Protein AF-A0A8T4TH56-F1 (afdb_monomer_lite)

Sequence (242 aa):
MKPWLHKIEVFVDKIIPFLLLVLIFIIVGEFAFHNFVAKYSLAIEIIDWFIIFVFVIDLIFKYVRIRNFPKFLRASWLDIIAIFPFFLVFRFLEGIVGLFGVSESVTSVQKVAHVGIEVEKQVAESIKEGEAIAKEAGRSEKLAKFLRPIARSLRLSKVGDKDTRKEAEEVIKETEKGAKNIIKKTKTIAKEAEKEIKTAVKEAKELEKKIPRHIKAALFYEKPKIMEHVNKKINKLNEKIN

Foldseek 3Di:
DPPVVVVVLVVLVVCLVVLLVVVVVLVCCCVVPVVVCVVCVVVSVVSLVVSLVSLVSNLVVLCVVVVDVVVSCVVCVVSVVVSDPVVVVVVVVQVVCVVVVVNVPPVVVVVVVQCVPVPPVPPPCLVVVLVVVVVVLVVVVVVVVVCVVVVVVVVVPPPDDPVVVVVVVVVVVVVVVVVVVVSVVSVVVSVVSVVVVVVVVVVVVVVVVVDDPVVVVVCVVCVVVVVVVVVVVVVVVVVVSD

Radius of gyration: 27.81 Å; chains: 1; bounding box: 69×45×70 Å

pLDDT: mean 73.87, std 18.71, range [32.19, 96.81]

Secondary structure (DSSP, 8-state):
--HHHHHHHHHHHHHHHHHHHHHHHHHHHHHH-HHHHGGGHHHHHHHHHHHHHHHHHHHHHHHHHH--HHHHHHHSHHHHHHHS-HHHHHHHHHHHHHHTTTHHHHHHHHHHHHGGG-TTSTTSSHHHHHHHHHHHHHHHHHHHHHHHHHHHHTTT-TTS-HHHHHHHHHHHHHHHHHHHHHHHHHHHHHHHHHHHHHHHHHHHHHHHHHS-HHHHHHHHHHHHHHHHHHHHHHHHHHHHH-

Structure (mmCIF, N/CA/C/O backbone):
data_AF-A0A8T4TH56-F1
#
_entry.id   AF-A0A8T4TH56-F1
#
loop_
_atom_site.group_PDB
_atom_site.id
_atom_site.type_symbol
_atom_site.label_atom_id
_atom_site.label_alt_id
_atom_site.label_comp_id
_atom_site.label_asym_id
_atom_site.label_entity_id
_atom_site.label_seq_id
_atom_site.pdbx_PDB_ins_code
_atom_site.Cartn_x
_atom_site.Cartn_y
_atom_site.Cartn_z
_atom_site.occupancy
_atom_site.B_iso_or_equiv
_atom_site.auth_seq_id
_atom_site.auth_comp_id
_atom_site.auth_asym_id
_atom_site.auth_atom_id
_atom_site.pdbx_PDB_model_num
ATOM 1 N N . MET A 1 1 ? -21.309 17.224 22.075 1.00 78.88 1 MET A N 1
ATOM 2 C CA . MET A 1 1 ? -21.632 17.275 20.627 1.00 78.88 1 MET A CA 1
ATOM 3 C C . MET A 1 1 ? -23.134 17.440 20.481 1.00 78.88 1 MET A C 1
ATOM 5 O O . MET A 1 1 ? -23.847 17.081 21.410 1.00 78.88 1 MET A O 1
ATOM 9 N N . LYS A 1 2 ? -23.629 18.003 19.369 1.00 91.69 2 LYS A N 1
ATOM 10 C CA . LYS A 1 2 ? -25.082 18.050 19.131 1.00 91.69 2 LYS A CA 1
ATOM 11 C C . LYS A 1 2 ? -25.638 16.607 19.153 1.00 91.69 2 LYS A C 1
ATOM 13 O O . LYS A 1 2 ? -24.969 15.720 18.618 1.00 91.69 2 LYS A O 1
ATOM 18 N N . PRO A 1 3 ? -26.831 16.358 19.713 1.00 91.69 3 PRO A N 1
ATOM 19 C CA . PRO A 1 3 ? -27.355 15.006 19.950 1.00 91.69 3 PRO A CA 1
ATOM 20 C C . PRO A 1 3 ? -27.490 14.152 18.678 1.00 91.69 3 PRO A C 1
ATOM 22 O O . PRO A 1 3 ? -27.367 12.933 18.732 1.00 91.69 3 PRO A O 1
ATOM 25 N N . TRP A 1 4 ? -27.670 14.779 17.515 1.00 93.56 4 TRP A N 1
ATOM 26 C CA . TRP A 1 4 ? -27.728 14.093 16.222 1.00 93.56 4 TRP A CA 1
ATOM 27 C C . TRP A 1 4 ? -26.405 13.426 15.786 1.00 93.56 4 TRP A C 1
ATOM 29 O O . TRP A 1 4 ? -26.432 12.370 15.169 1.00 93.56 4 TRP A O 1
ATOM 39 N N . LEU A 1 5 ? -25.248 13.985 16.162 1.00 92.25 5 LEU A N 1
ATOM 40 C CA . LEU A 1 5 ? -23.917 13.514 15.766 1.00 92.25 5 LEU A CA 1
ATOM 41 C C . LEU A 1 5 ? -23.580 12.250 16.536 1.00 92.25 5 LEU A C 1
ATOM 43 O O . LEU A 1 5 ? -22.987 11.341 15.980 1.00 92.25 5 LEU A O 1
ATOM 47 N N . HIS A 1 6 ? -24.027 12.180 17.790 1.00 93.00 6 HIS A N 1
ATOM 48 C CA . HIS A 1 6 ? -23.844 11.001 18.617 1.00 93.00 6 HIS A CA 1
ATOM 49 C C . HIS A 1 6 ? -24.604 9.786 18.062 1.00 93.00 6 HIS A C 1
ATOM 51 O O . HIS A 1 6 ? -24.106 8.669 18.109 1.00 93.00 6 HIS A O 1
ATOM 57 N N . LYS A 1 7 ? -25.787 9.991 17.462 1.00 95.31 7 LYS A N 1
ATOM 58 C CA . LYS A 1 7 ? -26.516 8.899 16.794 1.00 95.31 7 LYS A CA 1
ATOM 59 C C . LYS A 1 7 ? -25.764 8.375 15.570 1.00 95.31 7 LYS A C 1
ATOM 61 O O . LYS A 1 7 ? -25.717 7.167 15.365 1.00 95.31 7 LYS A O 1
ATOM 66 N N . ILE A 1 8 ? -25.185 9.279 14.776 1.00 94.56 8 ILE A N 1
ATOM 67 C CA . ILE A 1 8 ? -24.382 8.917 13.600 1.00 94.56 8 ILE A CA 1
ATOM 68 C C . ILE A 1 8 ? -23.115 8.182 14.041 1.00 94.56 8 ILE A C 1
ATOM 70 O O . ILE A 1 8 ? -22.793 7.149 13.478 1.00 94.56 8 ILE A O 1
ATOM 74 N N . GLU A 1 9 ? -22.445 8.672 15.079 1.00 94.19 9 GLU A N 1
ATOM 75 C CA . GLU A 1 9 ? -21.258 8.052 15.671 1.00 94.19 9 GLU A CA 1
ATOM 76 C C . GLU A 1 9 ? -21.527 6.603 16.102 1.00 94.19 9 GLU A C 1
ATOM 78 O O . GLU A 1 9 ? -20.841 5.700 15.643 1.00 94.19 9 GLU A O 1
ATOM 83 N N . VAL A 1 10 ? -22.589 6.350 16.876 1.00 95.12 10 VAL A N 1
ATOM 84 C CA . VAL A 1 10 ? -22.957 4.983 17.300 1.00 95.12 10 VAL A CA 1
ATOM 85 C C . VAL A 1 10 ? -23.318 4.087 16.109 1.00 95.12 10 VAL A C 1
ATOM 87 O O . VAL A 1 10 ? -23.037 2.888 16.116 1.00 95.12 10 VAL A O 1
ATOM 90 N N . PHE A 1 11 ? -23.952 4.651 15.079 1.00 96.75 11 PHE A N 1
ATOM 91 C CA . PHE A 1 11 ? -24.265 3.916 13.857 1.00 96.75 11 PHE A CA 1
ATOM 92 C C . PHE A 1 11 ? -22.997 3.528 13.084 1.00 96.75 11 PHE A C 1
ATOM 94 O O . PHE A 1 11 ? -22.864 2.376 12.671 1.00 96.75 11 PHE A O 1
ATOM 101 N N . VAL A 1 12 ? -22.058 4.465 12.932 1.00 95.25 12 VAL A N 1
ATOM 102 C CA . VAL A 1 12 ? -20.768 4.239 12.269 1.00 95.25 12 VAL A CA 1
ATOM 103 C C . VAL A 1 12 ? -19.936 3.224 13.058 1.00 95.25 12 VAL A C 1
ATOM 105 O O . VAL A 1 12 ? -19.504 2.232 12.483 1.00 95.25 12 VAL A O 1
ATOM 108 N N . ASP A 1 13 ? -19.823 3.366 14.380 1.00 94.00 13 ASP A N 1
ATOM 109 C CA . ASP A 1 13 ? -19.109 2.407 15.239 1.00 94.00 13 ASP A CA 1
ATOM 110 C C . ASP A 1 13 ? -19.631 0.970 15.054 1.00 94.00 13 ASP A C 1
ATOM 112 O O . ASP A 1 13 ? -18.865 0.004 15.040 1.00 94.00 13 ASP A O 1
ATOM 116 N N . LYS A 1 14 ? -20.946 0.814 14.857 1.00 96.81 14 LYS A N 1
ATOM 117 C CA . LYS A 1 14 ? -21.577 -0.490 14.632 1.00 96.81 14 LYS A CA 1
ATOM 118 C C . LYS A 1 14 ? -21.330 -1.048 13.228 1.00 96.81 14 LYS A C 1
ATOM 120 O O . LYS A 1 14 ? -21.284 -2.268 13.082 1.00 96.81 14 LYS A O 1
ATOM 125 N N . ILE A 1 15 ? -21.199 -0.197 12.206 1.00 96.69 15 ILE A N 1
ATOM 126 C CA . ILE A 1 15 ? -21.019 -0.636 10.813 1.00 96.69 15 ILE A CA 1
ATOM 127 C C . ILE A 1 15 ? -19.559 -0.972 10.481 1.00 96.69 15 ILE A C 1
ATOM 129 O O . ILE A 1 15 ? -19.322 -1.841 9.646 1.00 96.69 15 ILE A O 1
ATOM 133 N N . ILE A 1 16 ? -18.587 -0.359 11.166 1.00 93.31 16 ILE A N 1
ATOM 134 C CA . ILE A 1 16 ? -17.143 -0.576 10.953 1.00 93.31 16 ILE A CA 1
ATOM 135 C C . ILE A 1 16 ? -16.735 -2.055 10.861 1.00 93.31 16 ILE A C 1
ATOM 137 O O . ILE A 1 16 ? -16.091 -2.405 9.871 1.00 93.31 16 ILE A O 1
ATOM 141 N N . PRO A 1 17 ? -17.084 -2.953 11.808 1.00 93.94 17 PRO A N 1
ATOM 142 C CA . PRO A 1 17 ? -16.660 -4.351 11.715 1.00 93.94 17 PRO A CA 1
ATOM 143 C C . PRO A 1 17 ? -17.219 -5.057 10.473 1.00 93.94 17 PRO A C 1
ATOM 145 O O . PRO A 1 17 ? -16.538 -5.897 9.888 1.00 93.94 17 PRO A O 1
ATOM 148 N N . PHE A 1 18 ? -18.426 -4.691 10.028 1.00 96.75 18 PHE A N 1
ATOM 149 C CA . PHE A 1 18 ? -19.005 -5.219 8.793 1.00 96.75 18 PHE A CA 1
ATOM 150 C C . PHE A 1 18 ? -18.279 -4.676 7.561 1.00 96.75 18 PHE A C 1
ATOM 152 O O . PHE A 1 18 ? -17.992 -5.445 6.650 1.00 96.75 18 PHE A O 1
ATOM 159 N N . LEU A 1 19 ? -17.927 -3.386 7.543 1.00 94.56 19 LEU A N 1
ATOM 160 C CA . LEU A 1 19 ? -17.163 -2.791 6.442 1.00 94.56 19 LEU A CA 1
ATOM 161 C C . LEU A 1 19 ? -15.752 -3.373 6.334 1.00 94.56 19 LEU A C 1
ATOM 163 O O . LEU A 1 19 ? -15.303 -3.641 5.226 1.00 94.56 19 LEU A O 1
ATOM 167 N N . LEU A 1 20 ? -15.076 -3.634 7.457 1.00 91.50 20 LEU A N 1
ATOM 168 C CA . LEU A 1 20 ? -13.778 -4.320 7.463 1.00 91.50 20 LEU A CA 1
ATOM 169 C C . LEU A 1 20 ? -13.883 -5.730 6.874 1.00 91.50 20 LEU A C 1
ATOM 171 O O . LEU A 1 20 ? -13.022 -6.145 6.105 1.00 91.50 20 LEU A O 1
ATOM 175 N N . LEU A 1 21 ? -14.947 -6.458 7.206 1.00 94.75 21 LEU A N 1
ATOM 176 C CA . LEU A 1 21 ? -15.191 -7.791 6.666 1.00 94.75 21 LEU A CA 1
ATOM 177 C C . LEU A 1 21 ? -15.473 -7.741 5.157 1.00 94.75 21 LEU A C 1
ATOM 179 O O . LEU A 1 21 ? -14.893 -8.523 4.409 1.00 94.75 21 LEU A O 1
ATOM 183 N N . VAL A 1 22 ? -16.288 -6.786 4.695 1.00 94.56 22 VAL A N 1
ATOM 184 C CA . VAL A 1 22 ? -16.519 -6.542 3.260 1.00 94.56 22 VAL A CA 1
ATOM 185 C C . VAL A 1 22 ? -15.214 -6.188 2.545 1.00 94.56 22 VAL A C 1
ATOM 187 O O . VAL A 1 22 ? -14.930 -6.771 1.504 1.00 94.56 22 VAL A O 1
ATOM 190 N N . LEU A 1 23 ? -14.389 -5.310 3.119 1.00 90.31 23 LEU A N 1
ATOM 191 C CA . LEU A 1 23 ? -13.087 -4.942 2.563 1.00 90.31 23 LEU A CA 1
ATOM 192 C C . LEU A 1 23 ? -12.165 -6.164 2.426 1.00 90.31 23 LEU A C 1
ATOM 194 O O . LEU A 1 23 ? -11.538 -6.352 1.389 1.00 90.31 23 LEU A O 1
ATOM 198 N N . ILE A 1 24 ? -12.124 -7.043 3.434 1.00 89.38 24 ILE A N 1
ATOM 199 C CA . ILE A 1 24 ? -11.370 -8.305 3.359 1.00 89.38 24 ILE A CA 1
ATOM 200 C C . ILE A 1 24 ? -11.884 -9.178 2.207 1.00 89.38 24 ILE A C 1
ATOM 202 O O . ILE A 1 24 ? -11.077 -9.728 1.460 1.00 89.38 24 ILE A O 1
ATOM 206 N N . PHE A 1 25 ? -13.204 -9.293 2.030 1.00 94.25 25 PHE A N 1
ATOM 207 C CA . PHE A 1 25 ? -13.779 -10.043 0.910 1.00 94.25 25 PHE A CA 1
ATOM 208 C C . PHE A 1 25 ? -13.436 -9.437 -0.450 1.00 94.25 25 PHE A C 1
ATOM 210 O O . PHE A 1 25 ? -13.164 -10.195 -1.377 1.00 94.25 25 PHE A O 1
ATOM 217 N N . ILE A 1 26 ? -13.416 -8.107 -0.568 1.00 90.75 26 ILE A N 1
ATOM 218 C CA . ILE A 1 26 ? -13.001 -7.414 -1.794 1.00 90.75 26 ILE A CA 1
ATOM 219 C C . ILE A 1 26 ? -11.542 -7.747 -2.107 1.00 90.75 26 ILE A C 1
ATOM 221 O O . ILE A 1 26 ? -11.263 -8.238 -3.197 1.00 90.75 26 ILE A O 1
ATOM 225 N N . ILE A 1 27 ? -10.641 -7.601 -1.129 1.00 88.00 27 ILE A N 1
ATOM 226 C CA . ILE A 1 27 ? -9.211 -7.902 -1.293 1.00 88.00 27 ILE A CA 1
ATOM 227 C C . ILE A 1 27 ? -9.007 -9.368 -1.702 1.00 88.00 27 ILE A C 1
ATOM 229 O O . ILE A 1 27 ? -8.322 -9.659 -2.680 1.00 88.00 27 ILE A O 1
ATOM 233 N N . VAL A 1 28 ? -9.616 -10.316 -0.982 1.00 91.38 28 VAL A N 1
ATOM 234 C CA . VAL A 1 28 ? -9.502 -11.749 -1.307 1.00 91.38 28 VAL A CA 1
ATOM 235 C C . VAL A 1 28 ? -10.106 -12.049 -2.679 1.00 91.38 28 VAL A C 1
ATOM 237 O O . VAL A 1 28 ? -9.531 -12.824 -3.441 1.00 91.38 28 VAL A O 1
ATOM 240 N N . GLY A 1 29 ? -11.241 -11.433 -3.013 1.00 90.19 29 GLY A N 1
ATOM 241 C CA . GLY A 1 29 ? -11.911 -11.593 -4.299 1.00 90.19 29 GLY A CA 1
ATOM 242 C C . GLY A 1 29 ? -11.061 -11.101 -5.467 1.00 90.19 29 GLY A C 1
ATOM 243 O O . GLY A 1 29 ? -10.937 -11.803 -6.469 1.00 90.19 29 GLY A O 1
ATOM 244 N N . GLU A 1 30 ? -10.431 -9.938 -5.321 1.00 85.88 30 GLU A N 1
ATOM 245 C CA . GLU A 1 30 ? -9.543 -9.351 -6.325 1.00 85.88 30 GLU A CA 1
ATOM 246 C C . GLU A 1 30 ? -8.304 -10.222 -6.572 1.00 85.88 30 GLU A C 1
ATOM 248 O O . GLU A 1 30 ? -7.940 -10.460 -7.726 1.00 85.88 30 GLU A O 1
ATOM 253 N N . PHE A 1 31 ? -7.719 -10.784 -5.508 1.00 84.19 31 PHE A N 1
ATOM 254 C CA . PHE A 1 31 ? -6.569 -11.685 -5.611 1.00 84.19 31 PHE A CA 1
ATOM 255 C C . PHE A 1 31 ? -6.920 -13.076 -6.157 1.00 84.19 31 PHE A C 1
ATOM 257 O O . PHE A 1 31 ? -6.161 -13.629 -6.952 1.00 84.19 31 PHE A O 1
ATOM 264 N N . ALA A 1 32 ? -8.040 -13.668 -5.737 1.00 92.81 32 ALA A N 1
ATOM 265 C CA . ALA A 1 32 ? -8.390 -15.043 -6.097 1.00 92.81 32 ALA A CA 1
ATOM 266 C C . ALA A 1 32 ? -9.129 -15.156 -7.443 1.00 92.81 32 ALA A C 1
ATOM 268 O O . ALA A 1 32 ? -9.004 -16.171 -8.128 1.00 92.81 32 ALA A O 1
ATOM 269 N N . PHE A 1 33 ? -9.895 -14.132 -7.840 1.00 93.69 33 PHE A N 1
ATOM 270 C CA . PHE A 1 33 ? -10.816 -14.190 -8.982 1.00 93.69 33 PHE A CA 1
ATOM 271 C C . PHE A 1 33 ? -10.679 -12.990 -9.925 1.00 93.69 33 PHE A C 1
ATOM 273 O O . PHE A 1 33 ? -11.679 -12.422 -10.372 1.00 93.69 33 PHE A O 1
ATOM 280 N N . HIS A 1 34 ? -9.444 -12.638 -10.287 1.00 86.25 34 HIS A N 1
ATOM 281 C CA . HIS A 1 34 ? -9.131 -11.462 -11.107 1.00 86.25 34 HIS A CA 1
ATOM 282 C C . HIS A 1 34 ? -10.022 -11.313 -12.362 1.00 86.25 34 HIS A C 1
ATOM 284 O O . HIS A 1 34 ? -10.597 -10.255 -12.607 1.00 86.25 34 HIS A O 1
ATOM 290 N N . ASN A 1 35 ? -10.246 -12.403 -13.109 1.00 90.00 35 ASN A N 1
ATOM 291 C CA . ASN A 1 35 ? -11.070 -12.394 -14.329 1.00 90.00 35 ASN A CA 1
ATOM 292 C C . ASN A 1 35 ? -12.561 -12.095 -14.082 1.00 90.00 35 ASN A C 1
ATOM 29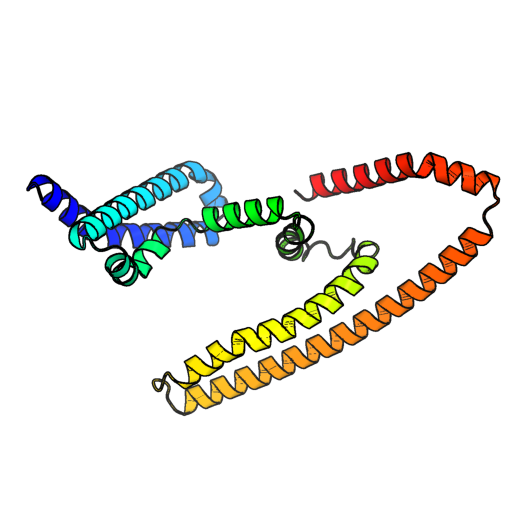4 O O . ASN A 1 35 ? -13.241 -11.555 -14.954 1.00 90.00 35 ASN A O 1
ATOM 298 N N . PHE A 1 36 ? -13.096 -12.481 -12.920 1.00 89.25 36 PHE A N 1
ATOM 299 C CA . PHE A 1 36 ? -14.489 -12.206 -12.555 1.00 89.25 36 PHE A CA 1
ATOM 300 C C . PHE A 1 36 ? -14.638 -10.773 -12.043 1.00 89.25 36 PHE A C 1
ATOM 302 O O . PHE A 1 36 ? -15.556 -10.061 -12.447 1.00 89.25 36 PHE A O 1
ATOM 309 N N . VAL A 1 37 ? -13.690 -10.342 -11.212 1.00 86.56 37 VAL A N 1
ATOM 310 C CA . VAL A 1 37 ? -13.625 -8.996 -10.635 1.00 86.56 37 VAL A CA 1
ATOM 311 C C . VAL A 1 37 ? -13.481 -7.921 -11.710 1.00 86.56 37 VAL A C 1
ATOM 313 O O . VAL A 1 37 ? -14.147 -6.893 -11.620 1.00 86.56 37 VAL A O 1
ATOM 316 N N . ALA A 1 38 ? -12.741 -8.192 -12.789 1.00 88.81 38 ALA A N 1
ATOM 317 C CA . ALA A 1 38 ? -12.592 -7.267 -13.914 1.00 88.81 38 ALA A CA 1
ATOM 318 C C . ALA A 1 38 ? -13.933 -6.816 -14.530 1.00 88.81 38 ALA A C 1
ATOM 320 O O . ALA A 1 38 ? -14.035 -5.694 -15.021 1.00 88.81 38 ALA A O 1
ATOM 321 N N . LYS A 1 39 ? -14.983 -7.650 -14.475 1.00 94.94 39 LYS A N 1
ATOM 322 C CA . LYS A 1 39 ? -16.325 -7.291 -14.976 1.00 94.94 39 LYS A CA 1
ATOM 323 C C . LYS A 1 39 ? -17.071 -6.311 -14.070 1.00 94.94 39 LYS A C 1
ATOM 325 O O . LYS A 1 39 ? -17.956 -5.606 -14.545 1.00 94.94 39 LYS A O 1
ATOM 330 N N . TYR A 1 40 ? -16.729 -6.282 -12.786 1.00 95.62 40 TYR A N 1
ATOM 331 C CA . TYR A 1 40 ? -17.373 -5.462 -11.758 1.00 95.62 40 TYR A CA 1
ATOM 332 C C . TYR A 1 40 ? -16.435 -4.387 -11.202 1.00 95.62 40 TYR A C 1
ATOM 334 O O . TYR A 1 40 ? -16.709 -3.840 -10.136 1.00 95.62 40 TYR A O 1
ATOM 342 N N . SER A 1 41 ? -15.353 -4.065 -11.919 1.00 88.25 41 SER A N 1
ATOM 343 C CA . SER A 1 41 ? -14.312 -3.130 -11.477 1.00 88.25 41 SER A CA 1
ATOM 344 C C . SER A 1 41 ? -14.887 -1.799 -10.993 1.00 88.25 41 SER A C 1
ATOM 346 O O . SER A 1 41 ? -14.585 -1.369 -9.887 1.00 88.25 41 SER A O 1
ATOM 348 N N . LEU A 1 42 ? -15.809 -1.209 -11.758 1.00 92.00 42 LEU A N 1
ATOM 349 C CA . LEU A 1 42 ? -16.461 0.055 -11.407 1.00 92.00 42 LEU A CA 1
ATOM 350 C C . LEU A 1 42 ? -17.323 -0.054 -10.139 1.00 92.00 42 LEU A C 1
ATOM 352 O O . LEU A 1 42 ? -17.332 0.855 -9.315 1.00 92.00 42 LEU A O 1
ATOM 356 N N . ALA A 1 43 ? -18.049 -1.160 -9.957 1.00 95.19 43 ALA A N 1
ATOM 357 C CA . ALA A 1 43 ? -18.877 -1.355 -8.766 1.00 95.19 43 ALA A CA 1
ATOM 358 C C . ALA A 1 43 ? -18.014 -1.549 -7.511 1.00 95.19 43 ALA A C 1
ATOM 360 O O . ALA A 1 43 ? -18.323 -0.986 -6.464 1.00 95.19 43 ALA A O 1
ATOM 361 N N . ILE A 1 44 ? -16.924 -2.309 -7.633 1.00 91.69 44 ILE A N 1
ATOM 362 C CA . ILE A 1 44 ? -15.957 -2.527 -6.553 1.00 91.69 44 ILE A CA 1
ATOM 363 C C . ILE A 1 44 ? -15.268 -1.213 -6.188 1.00 91.69 44 ILE A C 1
ATOM 365 O O . ILE A 1 44 ? -15.216 -0.877 -5.012 1.00 91.69 44 ILE A O 1
ATOM 369 N N . GLU A 1 45 ? -14.854 -0.419 -7.176 1.00 89.19 45 GLU A N 1
ATOM 370 C CA . GLU A 1 45 ? -14.266 0.902 -6.949 1.00 89.19 45 GLU A CA 1
ATOM 371 C C . GLU A 1 45 ? -15.225 1.837 -6.191 1.00 89.19 45 GLU A C 1
ATOM 373 O O . GLU A 1 45 ? -14.822 2.496 -5.233 1.00 89.19 45 GLU A O 1
ATOM 378 N N . ILE A 1 46 ? -16.512 1.870 -6.561 1.00 94.75 46 ILE A N 1
ATOM 379 C CA . ILE A 1 46 ? -17.525 2.659 -5.838 1.00 94.75 46 ILE A CA 1
ATOM 380 C C . ILE A 1 46 ? -17.666 2.182 -4.387 1.00 94.75 46 ILE A C 1
ATOM 382 O O . ILE A 1 46 ? -17.769 3.008 -3.476 1.00 94.75 46 ILE A O 1
ATOM 386 N N . ILE A 1 47 ? -17.685 0.864 -4.163 1.00 94.38 47 ILE A N 1
ATOM 387 C CA . ILE A 1 47 ? -17.790 0.285 -2.819 1.00 94.38 47 ILE A CA 1
ATOM 388 C C . ILE A 1 47 ? -16.552 0.636 -1.987 1.00 94.38 47 ILE A C 1
ATOM 390 O O . ILE A 1 47 ? -16.705 1.054 -0.841 1.00 94.38 47 ILE A O 1
ATOM 394 N N . ASP A 1 48 ? -15.353 0.542 -2.554 1.00 90.69 48 ASP A N 1
ATOM 395 C CA . ASP A 1 48 ? -14.109 0.913 -1.878 1.00 90.69 48 ASP A CA 1
ATOM 396 C C . ASP A 1 48 ? -14.100 2.391 -1.486 1.00 90.69 48 ASP A C 1
ATOM 398 O O . ASP A 1 48 ? -13.846 2.725 -0.326 1.00 90.69 48 ASP A O 1
ATOM 402 N N . TRP A 1 49 ? -14.465 3.291 -2.405 1.00 92.00 49 TRP A N 1
ATOM 403 C CA . TRP A 1 49 ? -14.600 4.718 -2.095 1.00 92.00 49 TRP A CA 1
ATOM 404 C C . TRP A 1 49 ? -15.618 4.977 -0.986 1.00 92.00 49 TRP A C 1
ATOM 406 O O . TRP A 1 49 ? -15.387 5.821 -0.116 1.00 92.00 49 TRP A O 1
ATOM 416 N N . PHE A 1 50 ? -16.729 4.241 -0.985 1.00 95.38 50 PHE A N 1
ATOM 417 C CA . PHE A 1 50 ? -17.730 4.323 0.069 1.00 95.38 50 PHE A CA 1
ATOM 418 C C . PHE A 1 50 ? -17.191 3.833 1.424 1.00 95.38 50 PHE A C 1
ATOM 420 O O . PHE A 1 50 ? -17.388 4.510 2.435 1.00 95.38 50 PHE A O 1
ATOM 427 N N . ILE A 1 51 ? -16.469 2.707 1.464 1.00 93.75 51 ILE A N 1
ATOM 428 C CA . ILE A 1 51 ? -15.838 2.179 2.685 1.00 93.75 51 ILE A CA 1
ATOM 429 C C . ILE A 1 51 ? -14.830 3.190 3.242 1.00 93.75 51 ILE A C 1
ATOM 431 O O . ILE A 1 51 ? -14.895 3.538 4.424 1.00 93.75 51 ILE A O 1
ATOM 435 N N . ILE A 1 52 ? -13.948 3.714 2.384 1.00 92.12 52 ILE A N 1
ATOM 436 C CA . ILE A 1 52 ? -12.961 4.737 2.751 1.00 92.12 52 ILE A CA 1
ATOM 437 C C . ILE A 1 52 ? -13.668 5.965 3.328 1.00 92.12 52 ILE A C 1
ATOM 439 O O . ILE A 1 52 ? -13.268 6.469 4.376 1.00 92.12 52 ILE A O 1
ATOM 443 N N . PHE A 1 53 ? -14.746 6.430 2.693 1.00 94.62 53 PHE A N 1
ATOM 444 C CA . PHE A 1 53 ? -15.521 7.571 3.174 1.00 94.62 53 PHE A CA 1
ATOM 445 C C . PHE A 1 53 ? -16.082 7.349 4.587 1.00 94.62 53 PHE A C 1
ATOM 447 O O . PHE A 1 53 ? -15.943 8.224 5.445 1.00 94.62 53 PHE A O 1
ATOM 454 N N . VAL A 1 54 ? -16.666 6.177 4.864 1.00 95.12 54 VAL A N 1
ATOM 455 C CA . VAL A 1 54 ? -17.187 5.856 6.203 1.00 95.12 54 VAL A CA 1
ATOM 456 C C . VAL A 1 54 ? -16.063 5.802 7.237 1.00 95.12 54 VAL A C 1
ATOM 458 O O . VAL A 1 54 ? -16.214 6.362 8.325 1.00 95.12 54 VAL A O 1
ATOM 461 N N . PHE A 1 55 ? -14.919 5.199 6.910 1.00 94.50 55 PHE A N 1
ATOM 462 C CA . PHE A 1 55 ? -13.783 5.176 7.827 1.00 94.50 55 PHE A CA 1
ATOM 463 C C . PHE A 1 55 ? -13.182 6.567 8.068 1.00 94.50 55 PHE A C 1
ATOM 465 O O . PHE A 1 55 ? -12.803 6.877 9.193 1.00 94.50 55 PHE A O 1
ATOM 472 N N . VAL A 1 56 ? -13.137 7.446 7.063 1.00 94.62 56 VAL A N 1
ATOM 473 C CA . VAL A 1 56 ? -12.713 8.844 7.256 1.00 94.62 56 VAL A CA 1
ATOM 474 C C . VAL A 1 56 ? -13.651 9.563 8.228 1.00 94.62 56 VAL A C 1
ATOM 476 O O . VAL A 1 56 ? -13.177 10.277 9.113 1.00 94.62 56 VAL A O 1
ATOM 479 N N . ILE A 1 57 ? -14.967 9.353 8.116 1.00 95.06 57 ILE A N 1
ATOM 480 C CA . ILE A 1 57 ? -15.947 9.904 9.063 1.00 95.06 57 ILE A CA 1
ATOM 481 C C . ILE A 1 57 ? -15.705 9.378 10.484 1.00 95.06 57 ILE A C 1
ATOM 483 O O . ILE A 1 57 ? -15.683 10.179 11.422 1.00 95.06 57 ILE A O 1
ATOM 487 N N . ASP A 1 58 ? -15.489 8.069 10.651 1.00 95.38 58 ASP A N 1
ATOM 488 C CA . ASP A 1 58 ? -15.131 7.472 11.947 1.00 95.38 58 ASP A CA 1
ATOM 489 C C . ASP A 1 58 ? -13.887 8.142 12.545 1.00 95.38 58 ASP A C 1
ATOM 491 O O . ASP A 1 58 ? -13.882 8.608 13.689 1.00 95.38 58 ASP A O 1
ATOM 495 N N . LEU A 1 59 ? -12.843 8.291 11.729 1.00 94.44 59 LEU A N 1
ATOM 496 C CA . LEU A 1 59 ? -11.595 8.903 12.153 1.00 94.44 59 LEU A CA 1
ATOM 497 C C . LEU A 1 59 ? -11.785 10.362 12.592 1.00 94.44 59 LEU A C 1
ATOM 499 O O . LEU A 1 59 ? -11.189 10.797 13.582 1.00 94.44 59 LEU A O 1
ATOM 503 N N . ILE A 1 60 ? -12.639 11.114 11.890 1.00 94.56 60 ILE A N 1
ATOM 504 C CA . ILE A 1 60 ? -13.010 12.483 12.264 1.00 94.56 60 ILE A CA 1
ATOM 505 C C . ILE A 1 60 ? -13.712 12.488 13.627 1.00 94.56 60 ILE A C 1
ATOM 507 O O . ILE 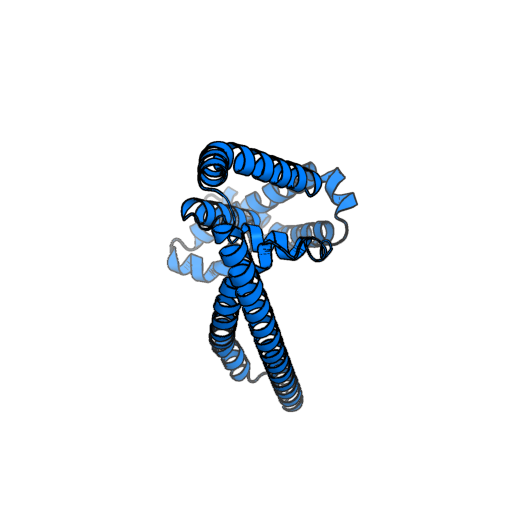A 1 60 ? -13.372 13.318 14.474 1.00 94.56 60 ILE A O 1
ATOM 511 N N . PHE A 1 61 ? -14.645 11.568 13.892 1.00 94.81 61 PHE A N 1
ATOM 512 C CA . PHE A 1 61 ? -15.300 11.479 15.202 1.00 94.81 61 PHE A CA 1
ATOM 513 C C . PHE A 1 61 ? -14.315 11.128 16.321 1.00 94.81 61 PHE A C 1
ATOM 515 O O . PHE A 1 61 ? -14.288 11.817 17.349 1.00 94.81 61 PHE A O 1
ATOM 522 N N . LYS A 1 62 ? -13.427 10.151 16.100 1.00 93.50 62 LYS A N 1
ATOM 523 C CA . LYS A 1 62 ? -12.340 9.811 17.035 1.00 93.50 62 LYS A CA 1
ATOM 524 C C . LYS A 1 62 ? -11.425 11.008 17.305 1.00 93.50 62 LYS A C 1
ATOM 526 O O . LYS A 1 62 ? -11.062 11.266 18.458 1.00 93.50 62 LYS A O 1
ATOM 531 N N . TYR A 1 63 ? -11.104 11.793 16.276 1.00 95.06 63 TYR A N 1
ATOM 532 C CA . TYR A 1 63 ? -10.293 13.002 16.415 1.00 95.06 63 TYR A CA 1
ATOM 533 C C . TYR A 1 63 ? -11.000 14.079 17.247 1.00 95.06 63 TYR A C 1
ATOM 535 O O . TYR A 1 63 ? -10.424 14.608 18.204 1.00 95.06 63 TYR A O 1
ATOM 543 N N . VAL A 1 64 ? -12.270 14.363 16.939 1.00 93.94 64 VAL A N 1
ATOM 544 C CA . VAL A 1 64 ? -13.090 15.347 17.664 1.00 93.94 64 VAL A CA 1
ATOM 545 C C . VAL A 1 64 ? -13.241 14.974 19.142 1.00 93.94 64 VAL A C 1
ATOM 547 O O . VAL A 1 64 ? -13.299 15.874 19.984 1.00 93.94 64 VAL A O 1
ATOM 550 N N . ARG A 1 65 ? -13.256 13.676 19.473 1.00 92.06 65 ARG A N 1
ATOM 551 C CA . ARG A 1 65 ? -13.345 13.173 20.852 1.00 92.06 65 ARG A CA 1
ATOM 552 C C . ARG A 1 65 ? -12.052 13.392 21.649 1.00 92.06 65 ARG A C 1
ATOM 554 O O . ARG A 1 65 ? -12.119 13.787 22.810 1.00 92.06 65 ARG A O 1
ATOM 561 N N . ILE A 1 66 ? -10.881 13.161 21.048 1.00 93.56 66 ILE A N 1
ATOM 562 C CA . ILE A 1 66 ? -9.582 13.258 21.743 1.00 93.56 66 ILE A CA 1
ATOM 563 C C . ILE A 1 66 ? -9.059 14.705 21.796 1.00 93.56 66 ILE A C 1
ATOM 565 O O . ILE A 1 66 ? -8.397 15.069 22.769 1.00 93.56 66 ILE A O 1
ATOM 569 N N . ARG A 1 67 ? -9.330 15.527 20.766 1.00 92.50 67 ARG A N 1
ATOM 570 C CA . ARG A 1 67 ? -8.859 16.928 20.600 1.00 92.50 67 ARG A CA 1
ATOM 571 C C . ARG A 1 67 ? -7.344 17.149 20.735 1.00 92.50 67 ARG A C 1
ATOM 573 O O . ARG A 1 67 ? -6.886 18.284 20.821 1.00 92.50 67 ARG A O 1
ATOM 580 N N . ASN A 1 68 ? -6.556 16.080 20.751 1.00 94.81 68 ASN A N 1
ATOM 581 C CA . ASN A 1 68 ? -5.109 16.118 20.898 1.00 94.81 68 ASN A CA 1
ATOM 582 C C . ASN A 1 68 ? -4.487 15.217 19.828 1.00 94.81 68 ASN A C 1
ATOM 584 O O . ASN A 1 68 ? -4.587 13.993 19.899 1.00 94.81 68 ASN A O 1
ATOM 588 N N . PHE A 1 69 ? -3.857 15.842 18.834 1.00 93.62 69 PHE A N 1
ATOM 589 C CA . PHE A 1 69 ? -3.326 15.170 17.649 1.00 93.62 69 PHE A CA 1
ATOM 590 C C . PHE A 1 69 ? -2.300 14.059 17.951 1.00 93.62 69 PHE A C 1
ATOM 592 O O . PHE A 1 69 ? -2.513 12.933 17.496 1.00 93.62 69 PHE A O 1
ATOM 599 N N . PRO A 1 70 ? -1.233 14.276 18.754 1.00 95.94 70 PRO A N 1
ATOM 600 C CA . PRO A 1 70 ? -0.272 13.209 19.034 1.00 95.94 70 PRO A CA 1
ATOM 601 C C . PRO A 1 70 ? -0.882 12.054 19.837 1.00 95.94 70 PRO A C 1
ATOM 603 O O . PRO A 1 70 ? -0.504 10.900 19.633 1.00 95.94 70 PRO A O 1
ATOM 606 N N . LYS A 1 71 ? -1.848 12.329 20.723 1.00 94.81 71 LYS A N 1
ATOM 607 C CA . LYS A 1 71 ? -2.573 11.274 21.444 1.00 94.81 71 LYS A CA 1
ATOM 608 C C . LYS A 1 71 ? -3.500 10.486 20.510 1.00 94.81 71 LYS A C 1
ATOM 610 O O . LYS A 1 71 ? -3.571 9.266 20.621 1.00 94.81 71 LYS A O 1
ATOM 615 N N . PHE A 1 72 ? -4.158 11.168 19.577 1.00 95.31 72 PHE A N 1
ATOM 616 C CA . PHE A 1 72 ? -5.031 10.565 18.572 1.00 95.31 72 PHE A CA 1
ATOM 617 C C . PHE A 1 72 ? -4.273 9.635 17.619 1.00 95.31 72 PHE A C 1
ATOM 619 O O . PHE A 1 72 ? -4.719 8.509 17.411 1.00 95.31 72 PHE A O 1
ATOM 626 N N . LEU A 1 73 ? -3.106 10.058 17.118 1.00 94.62 73 LEU A N 1
ATOM 627 C CA . LEU A 1 73 ? -2.249 9.232 16.261 1.00 94.62 73 LEU A CA 1
ATOM 628 C C . LEU A 1 73 ? -1.847 7.922 16.942 1.00 94.62 73 LEU A C 1
ATOM 630 O O . LEU A 1 73 ? -1.916 6.868 16.326 1.00 94.62 73 LEU A O 1
ATOM 634 N N . ARG A 1 74 ? -1.461 7.970 18.223 1.00 94.88 74 ARG A N 1
ATOM 635 C CA . ARG A 1 74 ? -1.085 6.762 18.978 1.00 94.88 74 ARG A CA 1
ATOM 636 C C . ARG A 1 74 ? -2.267 5.836 19.250 1.00 94.88 74 ARG A C 1
ATOM 638 O O . ARG A 1 74 ? -2.065 4.634 19.342 1.00 94.88 74 ARG A O 1
ATOM 645 N N . ALA A 1 75 ? -3.470 6.384 19.413 1.00 93.56 75 ALA A N 1
ATOM 646 C CA . ALA A 1 75 ? -4.669 5.595 19.686 1.00 93.56 75 ALA A CA 1
ATOM 647 C C . ALA A 1 75 ? -5.269 4.975 18.413 1.00 93.56 75 ALA A C 1
ATOM 649 O O . ALA A 1 75 ? -5.746 3.849 18.463 1.00 93.56 75 ALA A O 1
ATOM 650 N N . SER A 1 76 ? -5.200 5.685 17.284 1.00 93.38 76 SER A N 1
ATOM 651 C CA . SER A 1 76 ? -5.907 5.334 16.039 1.00 93.38 76 SER A CA 1
ATOM 652 C C . SER A 1 76 ? -4.954 4.899 14.920 1.00 93.38 76 SER A C 1
ATOM 654 O O . SER A 1 76 ? -5.316 4.929 13.750 1.00 93.38 76 SER A O 1
ATOM 656 N N . TRP A 1 77 ? -3.711 4.527 15.248 1.00 93.06 77 TRP A N 1
ATOM 657 C CA . TRP A 1 77 ? -2.696 4.168 14.248 1.00 93.06 77 TRP A CA 1
ATOM 658 C C . TRP A 1 77 ? -3.122 2.987 13.364 1.00 93.06 77 TRP A C 1
ATOM 660 O O . TRP A 1 77 ? -2.863 3.014 12.165 1.00 93.06 77 TRP A O 1
ATOM 670 N N . LEU A 1 78 ? -3.810 1.988 13.930 1.00 87.94 78 LEU A N 1
ATOM 671 C CA . LEU A 1 78 ? -4.355 0.862 13.163 1.00 87.94 78 LEU A CA 1
ATOM 672 C C . LEU A 1 78 ? -5.475 1.305 12.219 1.00 87.94 78 LEU A C 1
ATOM 674 O O . LEU A 1 78 ? -5.466 0.916 11.056 1.00 87.94 78 LEU A O 1
ATOM 678 N N . ASP A 1 79 ? -6.384 2.161 12.688 1.00 88.19 79 ASP A N 1
ATOM 679 C CA . ASP A 1 79 ? -7.486 2.680 11.869 1.00 88.19 79 ASP A CA 1
ATOM 680 C C . ASP A 1 79 ? -6.960 3.530 10.701 1.00 88.19 79 ASP A C 1
ATOM 682 O O . ASP A 1 79 ? -7.447 3.437 9.578 1.00 88.19 79 ASP A O 1
ATOM 686 N N . ILE A 1 80 ? -5.905 4.318 10.941 1.00 89.81 80 ILE A N 1
ATOM 687 C CA . ILE A 1 80 ? -5.223 5.105 9.905 1.00 89.81 80 ILE A CA 1
ATOM 688 C C . ILE A 1 80 ? -4.606 4.197 8.839 1.00 89.81 80 ILE A C 1
ATOM 690 O O . ILE A 1 80 ? -4.716 4.497 7.653 1.00 89.81 80 ILE A O 1
ATOM 694 N N . ILE A 1 81 ? -3.962 3.097 9.246 1.00 85.06 81 ILE A N 1
ATOM 695 C CA . ILE A 1 81 ? -3.389 2.123 8.307 1.00 85.06 81 ILE A CA 1
ATOM 696 C C . ILE A 1 81 ? -4.497 1.429 7.507 1.00 85.06 81 ILE A C 1
ATOM 698 O O . ILE A 1 81 ? -4.323 1.221 6.312 1.00 85.06 81 ILE A O 1
ATOM 702 N N . ALA A 1 82 ? -5.635 1.119 8.132 1.00 81.88 82 ALA A N 1
ATOM 703 C CA . ALA A 1 82 ? -6.770 0.482 7.464 1.00 81.88 82 ALA A CA 1
ATOM 704 C C . ALA A 1 82 ? -7.453 1.394 6.428 1.00 81.88 82 ALA A C 1
ATOM 706 O O . ALA A 1 82 ? -7.936 0.907 5.412 1.00 81.88 82 ALA A O 1
ATOM 707 N N . ILE A 1 83 ? -7.475 2.711 6.665 1.00 84.00 83 ILE A N 1
ATOM 708 C CA . ILE A 1 83 ? -7.987 3.704 5.703 1.00 84.00 83 ILE A CA 1
ATOM 709 C C . ILE A 1 83 ? -7.049 3.888 4.525 1.00 84.00 83 ILE A C 1
ATOM 711 O O . ILE A 1 83 ? -7.495 4.301 3.458 1.00 84.00 83 ILE A O 1
ATOM 715 N N . PHE A 1 84 ? -5.752 3.664 4.728 1.00 81.81 84 PHE A N 1
ATOM 716 C CA . PHE A 1 84 ? -4.746 4.055 3.762 1.00 81.81 84 PHE A CA 1
ATOM 717 C C . PHE A 1 84 ? -4.893 3.211 2.490 1.00 81.81 84 PHE A C 1
ATOM 719 O O . PHE A 1 84 ? -4.576 2.019 2.514 1.00 81.81 84 PHE A O 1
ATOM 726 N N . PRO A 1 85 ? -5.334 3.792 1.357 1.00 70.19 85 PRO A N 1
ATOM 727 C CA . PRO A 1 85 ? -5.410 3.034 0.124 1.00 70.19 85 PRO A CA 1
ATOM 728 C C . PRO A 1 85 ? -3.969 2.772 -0.306 1.00 70.19 85 PRO A C 1
ATOM 730 O O . PRO A 1 85 ? -3.253 3.686 -0.727 1.00 70.19 85 PRO A O 1
ATOM 733 N N . PHE A 1 86 ? -3.516 1.527 -0.158 1.00 70.62 86 PHE A N 1
ATOM 734 C CA . PHE A 1 86 ? -2.142 1.134 -0.480 1.00 70.62 86 PHE A CA 1
ATOM 735 C C . PHE A 1 86 ? -1.752 1.574 -1.897 1.00 70.62 86 PHE A C 1
ATOM 737 O O . PHE A 1 86 ? -0.625 2.013 -2.118 1.00 70.62 86 PHE A O 1
ATOM 744 N N . PHE A 1 87 ? -2.709 1.582 -2.829 1.00 66.44 87 PHE A N 1
ATOM 745 C CA . PHE A 1 87 ? -2.527 2.103 -4.180 1.00 66.44 87 PHE A CA 1
ATOM 746 C C . PHE A 1 87 ? -2.054 3.569 -4.229 1.00 66.44 87 PHE A C 1
ATOM 748 O O . PHE A 1 87 ? -1.167 3.886 -5.019 1.00 66.44 87 PHE A O 1
ATOM 755 N N . LEU A 1 88 ? -2.562 4.467 -3.371 1.00 68.19 88 LEU A N 1
ATOM 756 C CA . LEU A 1 88 ? -2.075 5.854 -3.333 1.00 68.19 88 LEU A CA 1
ATOM 757 C C . LEU A 1 88 ? -0.640 5.940 -2.816 1.00 68.19 88 LEU A C 1
ATOM 759 O O . LEU A 1 88 ? 0.105 6.790 -3.294 1.00 68.19 88 LEU A O 1
ATOM 763 N N . VAL A 1 89 ? -0.228 5.068 -1.885 1.00 70.94 89 VAL A N 1
ATOM 764 C CA . VAL A 1 89 ? 1.178 4.997 -1.448 1.00 70.94 89 VAL A CA 1
ATOM 765 C C . VAL A 1 89 ? 2.054 4.606 -2.622 1.00 70.94 89 VAL A C 1
ATOM 767 O O . VAL A 1 89 ? 3.033 5.293 -2.890 1.00 70.94 89 VAL A O 1
ATOM 770 N N . PHE A 1 90 ? 1.700 3.538 -3.337 1.00 70.88 90 PHE A N 1
ATOM 771 C CA . PHE A 1 90 ? 2.474 3.081 -4.488 1.00 70.88 90 PHE A CA 1
ATOM 772 C 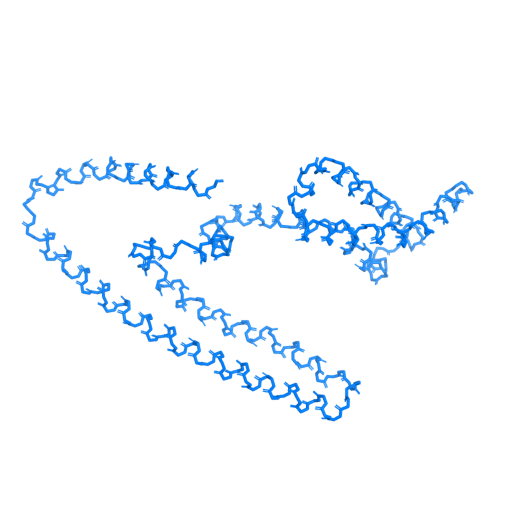C . PHE A 1 90 ? 2.533 4.144 -5.580 1.00 70.88 90 PHE A C 1
ATOM 774 O O . PHE A 1 90 ? 3.623 4.489 -6.018 1.00 70.88 90 PHE A O 1
ATOM 781 N N . ARG A 1 91 ? 1.405 4.773 -5.920 1.00 72.19 91 ARG A N 1
ATOM 782 C CA . ARG A 1 91 ? 1.350 5.853 -6.913 1.00 72.19 91 ARG A CA 1
ATOM 783 C C . ARG A 1 91 ? 2.133 7.097 -6.484 1.00 72.19 91 ARG A C 1
ATOM 785 O O . ARG A 1 91 ? 2.782 7.737 -7.307 1.00 72.19 91 ARG A O 1
ATOM 792 N N . PHE A 1 92 ? 2.096 7.452 -5.200 1.00 75.31 92 PHE A N 1
ATOM 793 C CA . PHE A 1 92 ? 2.885 8.557 -4.655 1.00 75.31 92 PHE A CA 1
ATOM 794 C C . PHE A 1 92 ? 4.381 8.233 -4.658 1.00 75.31 92 PHE A C 1
ATOM 796 O O . PHE A 1 92 ? 5.187 9.076 -5.042 1.00 75.31 92 PHE A O 1
ATOM 803 N N . LEU A 1 93 ? 4.757 7.007 -4.288 1.00 76.12 93 LEU A N 1
ATOM 804 C CA . LEU A 1 93 ? 6.135 6.529 -4.354 1.00 76.12 93 LEU A CA 1
ATOM 805 C C . LEU A 1 93 ? 6.638 6.478 -5.796 1.00 76.12 93 LEU A C 1
ATOM 807 O O . LEU A 1 93 ? 7.736 6.954 -6.045 1.00 76.12 93 LEU A O 1
ATOM 811 N N . GLU A 1 94 ? 5.848 5.981 -6.746 1.00 71.56 94 GLU A N 1
ATOM 812 C CA . GLU A 1 94 ? 6.155 6.011 -8.180 1.00 71.56 94 GLU A CA 1
ATOM 813 C C . GLU A 1 94 ? 6.332 7.444 -8.682 1.00 71.56 94 GLU A C 1
ATOM 815 O O . GLU A 1 94 ? 7.309 7.737 -9.367 1.00 71.56 94 GLU A O 1
ATOM 820 N N . GLY A 1 95 ? 5.441 8.360 -8.291 1.00 77.06 95 GLY A N 1
ATOM 821 C CA . GLY A 1 95 ? 5.548 9.780 -8.623 1.00 77.06 95 GLY A CA 1
ATOM 822 C C . GLY A 1 95 ? 6.814 10.424 -8.052 1.00 77.06 95 GLY A C 1
ATOM 823 O O . GLY A 1 95 ? 7.512 11.141 -8.764 1.00 77.06 95 GLY A O 1
ATOM 824 N N . ILE A 1 96 ? 7.156 10.124 -6.796 1.00 77.75 96 ILE A N 1
ATOM 825 C CA . ILE A 1 96 ? 8.394 10.569 -6.141 1.00 77.75 96 ILE A CA 1
ATOM 826 C C . ILE A 1 96 ? 9.623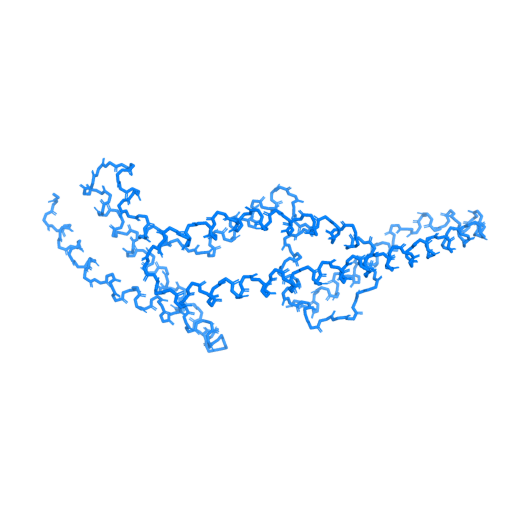 9.987 -6.842 1.00 77.75 96 ILE A C 1
ATOM 828 O O . ILE A 1 96 ? 10.557 10.713 -7.166 1.00 77.75 96 ILE A O 1
ATOM 832 N N . VAL A 1 97 ? 9.637 8.683 -7.100 1.00 76.94 97 VAL A N 1
ATOM 833 C CA . VAL A 1 97 ? 10.727 7.982 -7.788 1.00 76.94 97 VAL A CA 1
ATOM 834 C C . VAL A 1 97 ? 10.922 8.531 -9.203 1.00 76.94 97 VAL A C 1
ATOM 836 O O . VAL A 1 97 ? 12.062 8.731 -9.629 1.00 76.94 97 VAL A O 1
ATOM 839 N N . GLY A 1 98 ? 9.824 8.816 -9.906 1.00 71.50 98 GLY A N 1
ATOM 840 C CA . GLY A 1 98 ? 9.816 9.473 -11.208 1.00 71.50 98 GLY A CA 1
ATOM 841 C C . GLY A 1 98 ? 10.379 10.894 -11.141 1.00 71.50 98 GLY A C 1
ATOM 842 O O . GLY A 1 98 ? 11.222 11.250 -11.961 1.00 71.50 98 GLY A O 1
ATOM 843 N N . LEU A 1 99 ? 10.000 11.672 -10.121 1.00 74.12 99 LEU A N 1
ATOM 844 C CA . LEU A 1 99 ? 10.524 13.020 -9.855 1.00 74.12 99 LEU A CA 1
ATOM 845 C C . LEU A 1 99 ? 12.024 13.030 -9.531 1.00 74.12 99 LEU A C 1
ATOM 847 O O . LEU A 1 99 ? 12.735 13.936 -9.956 1.00 74.12 99 LEU A O 1
ATOM 851 N N . PHE A 1 100 ? 12.528 12.021 -8.817 1.00 75.38 100 PHE A N 1
ATOM 852 C CA . PHE A 1 100 ? 13.952 11.890 -8.494 1.00 75.38 100 PHE A CA 1
ATOM 853 C C . PHE A 1 100 ? 14.786 11.246 -9.614 1.00 75.38 100 PHE A C 1
ATOM 855 O O . PHE A 1 100 ? 15.965 10.958 -9.410 1.00 75.38 100 PHE A O 1
ATOM 862 N N . GLY A 1 101 ? 14.211 11.017 -10.801 1.00 55.09 101 GLY A N 1
ATOM 863 C CA . GLY A 1 101 ? 14.946 10.486 -11.951 1.00 55.09 101 GLY A CA 1
ATOM 864 C C . GLY A 1 101 ? 15.434 9.044 -11.771 1.00 55.09 101 GLY A C 1
ATOM 865 O O . GLY A 1 101 ? 16.221 8.558 -12.577 1.00 55.09 101 GLY A O 1
ATOM 866 N N . VAL A 1 102 ? 14.936 8.318 -10.764 1.00 53.25 102 VAL A N 1
ATOM 867 C CA . VAL A 1 102 ? 15.216 6.884 -10.547 1.00 53.25 102 VAL A CA 1
ATOM 868 C C . VAL A 1 102 ? 14.224 6.028 -11.357 1.00 53.25 102 VAL A C 1
ATOM 870 O O . VAL A 1 102 ? 13.856 4.918 -10.977 1.00 53.25 102 VAL A O 1
ATOM 873 N N . SER A 1 103 ? 13.746 6.545 -12.495 1.00 49.88 103 SER A N 1
ATOM 874 C CA . SER A 1 103 ? 12.728 5.869 -13.311 1.00 49.88 103 SER A CA 1
ATOM 875 C C . SER A 1 103 ? 13.276 4.641 -14.050 1.00 49.88 103 SER A C 1
ATOM 877 O O . SER A 1 103 ? 12.516 3.723 -14.347 1.00 49.88 103 SER A O 1
ATOM 879 N N . GLU A 1 104 ? 14.597 4.560 -14.258 1.00 53.31 104 GLU A N 1
ATOM 880 C CA . GLU A 1 104 ? 15.228 3.412 -14.924 1.00 53.31 104 GLU A CA 1
ATOM 881 C C . GLU A 1 104 ? 15.357 2.171 -14.024 1.00 53.31 104 GLU A C 1
ATOM 883 O O . GLU A 1 104 ? 15.649 1.095 -14.527 1.00 53.31 104 GLU A O 1
ATOM 888 N N . SER A 1 105 ? 15.167 2.282 -12.700 1.00 50.41 105 SER A N 1
ATOM 889 C CA . SER A 1 105 ? 15.411 1.159 -11.772 1.00 50.41 105 SER A CA 1
ATOM 890 C C . SER A 1 105 ? 14.155 0.594 -11.108 1.00 50.41 105 SER A C 1
ATOM 892 O O . SER A 1 105 ? 14.158 -0.560 -10.690 1.00 50.41 105 SER A O 1
ATOM 894 N N . VAL A 1 106 ? 13.081 1.377 -10.980 1.00 46.06 106 VAL A N 1
ATOM 895 C CA . VAL A 1 106 ? 11.844 0.921 -10.313 1.00 46.06 106 VAL A CA 1
ATOM 896 C C . VAL A 1 106 ? 10.868 0.271 -11.295 1.00 46.06 106 VAL A C 1
ATOM 898 O O . VAL A 1 106 ? 10.226 -0.716 -10.941 1.00 46.06 106 VAL A O 1
ATOM 901 N N . THR A 1 107 ? 10.871 0.697 -12.563 1.00 52.09 107 THR A N 1
ATOM 902 C CA . THR A 1 107 ? 10.232 -0.052 -13.662 1.00 52.09 107 THR A CA 1
ATOM 903 C C . THR A 1 107 ? 10.815 -1.462 -13.813 1.00 52.09 107 THR A C 1
ATOM 905 O O . THR A 1 107 ? 10.114 -2.381 -14.231 1.00 52.09 107 THR A O 1
ATOM 908 N N . SER A 1 108 ? 12.065 -1.671 -13.394 1.00 44.69 108 SER A N 1
ATOM 909 C CA . SER A 1 108 ? 12.732 -2.974 -13.413 1.00 44.69 108 SER A CA 1
ATOM 910 C C . SER A 1 108 ? 12.215 -3.943 -12.350 1.00 44.69 108 SER A C 1
ATOM 912 O O . SER A 1 108 ? 12.257 -5.139 -12.580 1.00 44.69 108 SER A O 1
ATOM 914 N N . VAL A 1 109 ? 11.662 -3.488 -11.219 1.00 44.81 109 VAL A N 1
ATOM 915 C CA . VAL A 1 109 ? 11.142 -4.410 -10.184 1.00 44.81 109 VAL A CA 1
ATOM 916 C C . VAL A 1 109 ? 9.798 -5.018 -10.605 1.00 44.81 109 VAL A C 1
ATOM 918 O O . VAL A 1 109 ? 9.577 -6.213 -10.418 1.00 44.81 109 VAL A O 1
ATOM 921 N N . GLN A 1 110 ? 8.937 -4.231 -11.256 1.00 34.12 110 GLN A N 1
ATOM 922 C CA . GLN A 1 110 ? 7.704 -4.728 -11.879 1.00 34.12 110 GLN A CA 1
ATOM 923 C C . GLN A 1 110 ? 7.993 -5.561 -13.137 1.00 34.12 110 GLN A C 1
ATOM 925 O O . GLN A 1 110 ? 7.360 -6.595 -13.338 1.00 34.12 110 GLN A O 1
ATOM 930 N N . LYS A 1 111 ? 9.003 -5.183 -13.938 1.00 44.34 111 LYS A N 1
ATOM 931 C CA . LYS A 1 111 ? 9.466 -6.000 -15.070 1.00 44.34 111 LYS A CA 1
ATOM 932 C C . LYS A 1 111 ? 10.095 -7.316 -14.622 1.00 44.34 111 LYS A C 1
ATOM 934 O O . LYS A 1 111 ? 9.780 -8.329 -15.212 1.00 44.34 111 LYS A O 1
ATOM 939 N N . VAL A 1 112 ? 10.894 -7.374 -13.559 1.00 41.22 112 VAL A N 1
ATOM 940 C CA . VAL A 1 112 ? 11.520 -8.627 -13.085 1.00 41.22 112 VAL A CA 1
ATOM 941 C C . VAL A 1 112 ? 10.485 -9.635 -12.563 1.00 41.22 112 VAL A C 1
ATOM 943 O O . VAL A 1 112 ? 10.672 -10.838 -12.731 1.00 41.22 112 VAL A O 1
ATOM 946 N N . ALA A 1 113 ? 9.358 -9.174 -12.011 1.00 41.53 113 ALA A N 1
ATOM 947 C CA . ALA A 1 113 ? 8.245 -10.051 -11.637 1.00 41.53 113 ALA A CA 1
ATOM 948 C C . ALA A 1 113 ? 7.438 -10.575 -12.847 1.00 41.53 113 ALA A C 1
ATOM 950 O O . ALA A 1 113 ? 6.802 -11.621 -12.738 1.00 41.53 113 ALA A O 1
ATOM 951 N N . HIS A 1 114 ? 7.482 -9.892 -13.999 1.00 37.72 114 HIS A N 1
ATOM 952 C CA . HIS A 1 114 ? 6.750 -10.271 -15.220 1.00 37.72 114 HIS A CA 1
ATOM 953 C C . HIS A 1 114 ? 7.635 -10.936 -16.300 1.00 37.72 114 HIS A C 1
ATOM 955 O O . HIS A 1 114 ? 7.167 -11.754 -17.083 1.00 37.72 114 HIS A O 1
ATOM 961 N N . VAL A 1 115 ? 8.945 -10.673 -16.287 1.00 41.12 115 VAL A N 1
ATOM 962 C CA . VAL A 1 115 ? 9.974 -11.201 -17.208 1.00 41.12 115 VAL A CA 1
ATOM 963 C C . VAL A 1 115 ? 10.480 -12.585 -16.779 1.00 41.12 115 VAL A C 1
ATOM 965 O O . VAL A 1 115 ? 11.232 -13.227 -17.507 1.00 41.12 115 VAL A O 1
ATOM 968 N N . GLY A 1 116 ? 9.977 -13.136 -15.667 1.00 33.16 116 GLY A N 1
ATOM 969 C CA . GLY A 1 116 ? 10.166 -14.548 -15.309 1.00 33.16 116 GLY A CA 1
ATOM 970 C C . GLY A 1 116 ? 9.674 -15.553 -16.369 1.00 33.16 116 GLY A C 1
ATOM 971 O O . GLY A 1 116 ? 9.934 -16.744 -16.227 1.00 33.16 116 GLY A O 1
ATOM 972 N N . ILE A 1 117 ? 9.005 -15.085 -17.433 1.00 37.31 117 ILE A N 1
ATOM 973 C CA . ILE A 1 117 ? 8.542 -15.882 -18.581 1.00 37.31 117 ILE A CA 1
ATOM 974 C C . ILE A 1 117 ? 9.284 -15.530 -19.900 1.00 37.31 117 ILE A C 1
ATOM 976 O O . ILE A 1 117 ? 9.262 -16.326 -20.832 1.00 37.31 117 ILE A O 1
ATOM 980 N N . GLU A 1 118 ? 10.046 -14.429 -19.988 1.00 38.94 118 GLU A N 1
ATOM 981 C CA . GLU A 1 118 ? 10.756 -13.999 -21.217 1.00 38.94 118 GLU A CA 1
ATOM 982 C C . GLU A 1 118 ? 12.287 -14.103 -21.091 1.00 38.94 118 GLU A C 1
ATOM 984 O O . GLU A 1 118 ? 13.047 -13.161 -21.318 1.00 38.94 118 GLU A O 1
ATOM 989 N N . VAL A 1 119 ? 12.751 -15.300 -20.745 1.00 40.00 119 VAL A N 1
ATOM 990 C CA . VAL A 1 119 ? 14.164 -15.676 -20.548 1.00 40.00 119 VAL A CA 1
ATOM 991 C C . VAL A 1 119 ? 15.056 -15.489 -21.804 1.00 40.00 119 VAL A C 1
ATOM 993 O O . VAL A 1 119 ? 16.268 -15.641 -21.726 1.00 40.00 119 VAL A O 1
ATOM 996 N N . GLU A 1 120 ? 14.535 -15.072 -22.961 1.00 38.50 120 GLU A N 1
ATOM 997 C CA . GLU A 1 120 ? 15.279 -15.104 -24.237 1.00 38.50 120 GLU A CA 1
ATOM 998 C C . GLU A 1 120 ? 15.856 -13.774 -24.761 1.00 38.50 120 GLU A C 1
ATOM 1000 O O . GLU A 1 120 ? 16.539 -13.771 -25.784 1.00 38.50 120 GLU A O 1
ATOM 1005 N N . LYS A 1 121 ? 15.693 -12.633 -24.077 1.00 38.31 121 LYS A N 1
ATOM 1006 C CA . LYS A 1 121 ? 16.374 -11.368 -24.472 1.00 38.31 121 LYS A CA 1
ATOM 1007 C C . LYS A 1 121 ? 17.611 -11.018 -23.633 1.00 38.31 121 LYS A C 1
ATOM 1009 O O . LYS A 1 121 ? 18.199 -9.948 -23.795 1.00 38.31 121 LYS A O 1
ATOM 1014 N N . GLN A 1 122 ? 18.042 -11.954 -22.791 1.00 33.00 122 GLN A N 1
ATOM 1015 C CA . GLN A 1 122 ? 19.090 -11.854 -21.766 1.00 33.00 122 GLN A CA 1
ATOM 1016 C C . GLN A 1 122 ? 20.550 -11.827 -22.273 1.00 33.00 122 GLN A C 1
ATOM 1018 O O . GLN A 1 122 ? 21.431 -12.327 -21.588 1.00 33.00 122 GLN A O 1
ATOM 1023 N N . VAL A 1 123 ? 20.867 -11.274 -23.449 1.00 37.19 123 VAL A N 1
ATOM 1024 C CA . VAL A 1 123 ? 22.280 -11.251 -23.916 1.00 37.19 123 VAL A CA 1
ATOM 1025 C C . VAL A 1 123 ? 22.826 -9.837 -24.142 1.00 37.19 123 VAL A C 1
ATOM 1027 O O . VAL A 1 123 ? 24.030 -9.618 -24.050 1.00 37.19 123 VAL A O 1
ATOM 1030 N N . ALA A 1 124 ? 21.968 -8.833 -24.349 1.00 32.19 124 ALA A N 1
ATOM 1031 C CA . ALA A 1 124 ? 22.417 -7.449 -24.563 1.00 32.19 124 ALA A CA 1
ATOM 1032 C C . ALA A 1 124 ? 22.345 -6.563 -23.299 1.00 32.19 124 ALA A C 1
ATOM 1034 O O . ALA A 1 124 ? 23.071 -5.574 -23.201 1.00 32.19 124 ALA A O 1
ATOM 1035 N N . GLU A 1 125 ? 21.512 -6.924 -22.316 1.00 41.47 125 GLU A N 1
ATOM 1036 C CA . GLU A 1 125 ? 21.305 -6.176 -21.060 1.00 41.47 125 GLU A CA 1
ATOM 1037 C C . GLU A 1 125 ? 22.288 -6.599 -19.942 1.00 41.47 125 GLU A C 1
ATOM 1039 O O . GLU A 1 125 ? 22.635 -5.805 -19.062 1.00 41.47 125 GLU A O 1
ATOM 1044 N N . SER A 1 126 ? 22.881 -7.794 -20.065 1.00 38.03 126 SER A N 1
ATOM 1045 C CA . SER A 1 126 ? 23.828 -8.398 -19.110 1.00 38.03 126 SER A CA 1
ATOM 1046 C C . SER A 1 126 ? 25.136 -7.615 -18.923 1.00 38.03 126 SER A C 1
ATOM 1048 O O . SER A 1 126 ? 25.836 -7.798 -17.927 1.00 38.03 126 SER A O 1
ATOM 1050 N N . ILE A 1 127 ? 25.455 -6.694 -19.841 1.00 40.94 127 ILE A N 1
ATOM 1051 C CA . ILE A 1 127 ? 26.639 -5.822 -19.760 1.00 40.94 127 ILE A CA 1
ATOM 1052 C C . ILE A 1 127 ? 26.432 -4.671 -18.757 1.00 40.94 127 ILE A C 1
ATOM 1054 O O . ILE A 1 127 ? 27.399 -4.209 -18.156 1.00 40.94 127 ILE A O 1
ATOM 1058 N N . LYS A 1 128 ? 25.184 -4.239 -18.515 1.00 44.44 128 LYS A N 1
ATOM 1059 C CA . LYS A 1 128 ? 24.839 -3.253 -17.469 1.00 44.44 128 LYS A CA 1
ATOM 1060 C C . LYS A 1 128 ? 24.335 -3.914 -16.181 1.00 44.44 128 LYS A C 1
ATOM 1062 O O . LYS A 1 128 ? 24.583 -3.394 -15.093 1.00 44.44 128 LYS A O 1
ATOM 1067 N N . GLU A 1 129 ? 23.708 -5.087 -16.276 1.00 40.56 129 GLU A N 1
ATOM 1068 C CA . GLU A 1 129 ? 23.274 -5.861 -15.107 1.00 40.56 129 GLU A CA 1
ATOM 1069 C C . GLU A 1 129 ? 24.442 -6.475 -14.323 1.00 40.56 129 GLU A C 1
ATOM 1071 O O . GLU A 1 129 ? 24.344 -6.594 -13.109 1.00 40.56 129 GLU A O 1
ATOM 1076 N N . GLY A 1 130 ? 25.592 -6.771 -14.940 1.00 36.69 130 GLY A N 1
ATOM 1077 C CA . GLY A 1 130 ? 26.775 -7.251 -14.206 1.00 36.69 130 GLY A CA 1
ATOM 1078 C C . GLY A 1 130 ? 27.291 -6.267 -13.139 1.00 36.69 130 GLY A C 1
ATOM 1079 O O . GLY A 1 130 ? 27.681 -6.680 -12.044 1.00 36.69 130 GLY A O 1
ATOM 1080 N N . GLU A 1 131 ? 27.223 -4.957 -13.404 1.00 35.69 131 GLU A N 1
ATOM 1081 C CA . GLU A 1 131 ? 27.553 -3.911 -12.421 1.00 35.69 131 GLU A CA 1
ATOM 1082 C C . GLU A 1 131 ? 26.415 -3.667 -11.417 1.00 35.69 131 GLU A C 1
ATOM 1084 O O . GLU A 1 131 ? 26.675 -3.446 -10.230 1.00 35.69 131 GLU A O 1
ATOM 1089 N N . ALA A 1 132 ? 25.154 -3.742 -11.854 1.00 44.16 132 ALA A N 1
ATOM 1090 C CA . ALA A 1 132 ? 23.990 -3.564 -10.986 1.00 44.16 132 ALA A CA 1
ATOM 1091 C C . ALA A 1 132 ? 23.813 -4.732 -9.999 1.00 44.16 132 ALA A C 1
ATOM 1093 O O . ALA A 1 132 ? 23.588 -4.491 -8.815 1.00 44.16 132 ALA A O 1
AT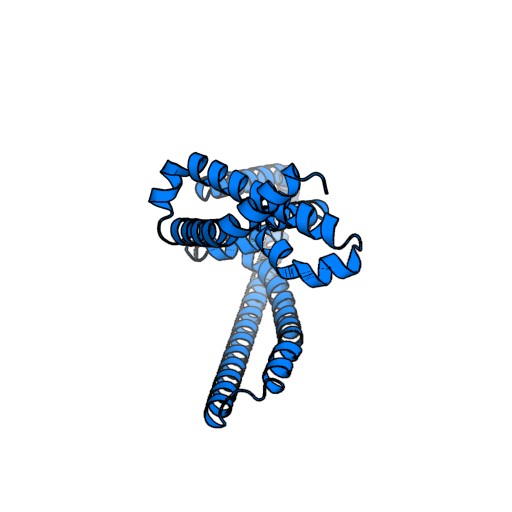OM 1094 N N . ILE A 1 133 ? 24.046 -5.973 -10.432 1.00 39.28 133 ILE A N 1
ATOM 1095 C CA . ILE A 1 133 ? 23.996 -7.194 -9.614 1.00 39.28 133 ILE A CA 1
ATOM 1096 C C . ILE A 1 133 ? 25.152 -7.219 -8.605 1.00 39.28 133 ILE A C 1
ATOM 1098 O O . ILE A 1 133 ? 24.963 -7.620 -7.456 1.00 39.28 133 ILE A O 1
ATOM 1102 N N . ALA A 1 134 ? 26.338 -6.709 -8.961 1.00 39.69 134 ALA A N 1
ATOM 1103 C CA . ALA A 1 134 ? 27.424 -6.506 -7.997 1.00 39.69 134 ALA A CA 1
ATOM 1104 C C . ALA A 1 134 ? 27.054 -5.463 -6.919 1.00 39.69 134 ALA A C 1
ATOM 1106 O O . ALA A 1 134 ? 27.407 -5.616 -5.745 1.00 39.69 134 ALA A O 1
ATOM 1107 N N . LYS A 1 135 ? 26.285 -4.431 -7.291 1.00 43.66 135 LYS A N 1
ATOM 1108 C CA . LYS A 1 135 ? 25.773 -3.393 -6.380 1.00 43.66 135 LYS A CA 1
ATOM 1109 C C . LYS A 1 135 ? 24.593 -3.885 -5.529 1.00 43.66 135 LYS A C 1
ATOM 1111 O O . LYS A 1 135 ? 24.470 -3.495 -4.366 1.00 43.66 135 LYS A O 1
ATOM 1116 N N . GLU A 1 136 ? 23.763 -4.779 -6.060 1.00 41.56 136 GLU A N 1
ATOM 1117 C CA . GLU A 1 136 ? 22.632 -5.417 -5.375 1.00 41.56 136 GLU A CA 1
ATOM 1118 C C . GLU A 1 136 ? 23.057 -6.560 -4.449 1.00 41.56 136 GLU A C 1
ATOM 1120 O O . GLU A 1 136 ? 22.505 -6.700 -3.356 1.00 41.56 136 GLU A O 1
ATOM 1125 N N . ALA A 1 137 ? 24.136 -7.275 -4.771 1.00 40.31 137 ALA A N 1
ATOM 1126 C CA . ALA A 1 137 ? 24.810 -8.169 -3.832 1.00 40.31 137 ALA A CA 1
ATOM 1127 C C . ALA A 1 137 ? 25.371 -7.408 -2.610 1.00 40.31 137 ALA A C 1
ATOM 1129 O O . ALA A 1 137 ? 25.459 -7.966 -1.520 1.00 40.31 137 ALA A O 1
ATOM 1130 N N . GLY A 1 138 ? 25.682 -6.113 -2.752 1.00 43.53 138 GLY A N 1
ATOM 1131 C CA . GLY A 1 138 ? 25.982 -5.219 -1.627 1.00 43.53 138 GLY A CA 1
ATOM 1132 C C . GLY A 1 138 ? 24.741 -4.743 -0.850 1.00 43.53 138 GLY A C 1
ATOM 1133 O O . GLY A 1 138 ? 24.846 -4.341 0.312 1.00 43.53 138 GLY A O 1
ATOM 1134 N N . ARG A 1 139 ? 23.544 -4.798 -1.455 1.00 45.38 139 ARG A N 1
ATOM 1135 C CA . ARG A 1 139 ? 22.258 -4.473 -0.805 1.00 45.38 139 ARG A CA 1
ATOM 1136 C C . ARG A 1 139 ? 21.673 -5.656 -0.032 1.00 45.38 139 ARG A C 1
ATOM 1138 O O . ARG A 1 139 ? 21.036 -5.418 0.992 1.00 45.38 139 ARG A O 1
ATOM 1145 N N . SER A 1 140 ? 21.952 -6.902 -0.420 1.00 44.34 140 SER A N 1
ATOM 1146 C CA . SER A 1 140 ? 21.582 -8.086 0.377 1.00 44.34 140 SER A CA 1
ATOM 1147 C C . SER A 1 140 ? 22.290 -8.104 1.742 1.00 44.34 140 SER A C 1
ATOM 1149 O O . SER A 1 140 ? 21.687 -8.454 2.755 1.00 44.34 140 SER A O 1
ATOM 1151 N N . GLU A 1 141 ? 23.524 -7.594 1.816 1.00 51.56 141 GLU A N 1
ATOM 1152 C CA . GLU A 1 141 ? 24.237 -7.397 3.083 1.00 51.56 141 GLU A CA 1
ATOM 1153 C C . GLU A 1 141 ? 23.562 -6.328 3.969 1.00 51.56 141 GLU A C 1
ATOM 1155 O O . GLU A 1 141 ? 23.558 -6.433 5.199 1.00 51.56 141 GLU A O 1
ATOM 1160 N N . LYS A 1 142 ? 22.942 -5.306 3.358 1.00 49.12 142 LYS A N 1
ATOM 1161 C CA . LYS A 1 142 ? 22.156 -4.281 4.067 1.00 49.12 142 LYS A CA 1
ATOM 1162 C C . LYS A 1 142 ? 20.788 -4.807 4.506 1.00 49.12 142 LYS A C 1
ATOM 1164 O O . LYS A 1 142 ? 20.382 -4.502 5.621 1.00 49.12 142 LYS A O 1
ATOM 1169 N N . LEU A 1 143 ? 20.129 -5.646 3.706 1.00 44.12 143 LEU A N 1
ATOM 1170 C CA . LEU A 1 143 ? 18.897 -6.346 4.091 1.00 44.12 143 LEU A CA 1
ATOM 1171 C C . LEU A 1 143 ? 19.137 -7.325 5.246 1.00 44.12 143 LEU A C 1
ATOM 1173 O O . LEU A 1 143 ? 18.378 -7.321 6.209 1.00 44.12 143 LEU A O 1
ATOM 1177 N N . ALA A 1 144 ? 20.244 -8.071 5.239 1.00 53.53 144 ALA A N 1
ATOM 1178 C CA . ALA A 1 144 ? 20.636 -8.910 6.374 1.00 53.53 144 ALA A CA 1
ATOM 1179 C C . ALA A 1 144 ? 20.868 -8.084 7.658 1.00 53.53 144 ALA A C 1
ATOM 1181 O O . ALA A 1 144 ? 20.519 -8.510 8.762 1.00 53.53 144 ALA A O 1
ATOM 1182 N N . LYS A 1 145 ? 21.414 -6.865 7.529 1.00 57.59 145 LYS A N 1
ATOM 1183 C CA . LYS A 1 145 ? 21.550 -5.911 8.647 1.00 57.59 145 LYS A CA 1
ATOM 1184 C C . LYS A 1 145 ? 20.202 -5.321 9.083 1.00 57.59 145 LYS A C 1
ATOM 1186 O O . LYS A 1 145 ? 20.039 -5.066 10.272 1.00 57.59 145 LYS A O 1
ATOM 1191 N N . PHE A 1 146 ? 19.244 -5.162 8.169 1.00 52.72 146 PHE A N 1
ATOM 1192 C CA . PHE A 1 146 ? 17.901 -4.627 8.429 1.00 52.72 146 PHE A CA 1
ATOM 1193 C C . PHE A 1 146 ? 16.935 -5.659 9.034 1.00 52.72 146 PHE A C 1
ATOM 1195 O O . PHE A 1 146 ? 16.064 -5.301 9.819 1.00 52.72 146 PHE A O 1
ATOM 1202 N N . LEU A 1 147 ? 17.122 -6.948 8.734 1.00 49.78 147 LEU A N 1
ATOM 1203 C CA . LEU A 1 147 ? 16.365 -8.060 9.325 1.00 49.78 147 LEU A CA 1
ATOM 1204 C C . LEU A 1 147 ? 16.908 -8.481 10.703 1.00 49.78 147 LEU A C 1
ATOM 1206 O O . LEU A 1 147 ? 16.197 -9.082 11.506 1.00 49.78 147 LEU A O 1
ATOM 1210 N N . ARG A 1 148 ? 18.156 -8.119 11.029 1.00 61.56 148 ARG A N 1
ATOM 1211 C CA . ARG A 1 148 ? 18.806 -8.423 12.318 1.00 61.56 148 ARG A CA 1
ATOM 1212 C C . ARG A 1 148 ? 18.041 -7.901 13.553 1.00 61.56 148 ARG A C 1
ATOM 1214 O O . ARG A 1 148 ? 17.967 -8.638 14.536 1.00 61.56 148 ARG A O 1
ATOM 1221 N N . PRO A 1 149 ? 17.486 -6.673 13.561 1.00 62.53 149 PRO A N 1
ATOM 1222 C CA . PRO A 1 149 ? 16.633 -6.173 14.640 1.00 62.53 149 PRO A CA 1
ATOM 1223 C C . PRO A 1 149 ? 15.319 -6.948 14.786 1.00 62.53 149 PRO A C 1
ATOM 1225 O O . PRO A 1 149 ? 14.899 -7.195 15.911 1.00 62.53 149 PRO A O 1
ATOM 1228 N N . ILE A 1 150 ? 14.715 -7.387 13.676 1.00 53.50 150 ILE A N 1
ATOM 1229 C CA . ILE A 1 150 ? 13.464 -8.167 13.667 1.00 53.50 150 ILE A CA 1
ATOM 1230 C C . ILE A 1 150 ? 13.713 -9.567 14.246 1.00 53.50 150 ILE A C 1
ATOM 1232 O O . ILE A 1 150 ? 12.992 -10.021 15.130 1.00 53.50 150 ILE A O 1
ATOM 1236 N N . ALA A 1 151 ? 14.822 -10.206 13.862 1.00 54.47 151 ALA A N 1
ATOM 1237 C CA . ALA A 1 151 ? 15.265 -11.459 14.474 1.00 54.47 151 ALA A CA 1
ATOM 1238 C C . ALA A 1 151 ? 15.604 -11.306 15.975 1.00 54.47 151 ALA A C 1
ATOM 1240 O O . ALA A 1 151 ? 15.460 -12.248 16.753 1.00 54.47 151 ALA A O 1
ATOM 1241 N N . ARG A 1 152 ? 16.040 -10.114 16.416 1.00 59.34 152 ARG A N 1
ATOM 1242 C CA . ARG A 1 152 ? 16.270 -9.812 17.842 1.00 59.34 152 ARG A CA 1
ATOM 1243 C C . ARG A 1 152 ? 14.980 -9.521 18.612 1.00 59.34 152 ARG A C 1
ATOM 1245 O O . ARG A 1 152 ? 14.931 -9.878 19.785 1.00 59.34 152 ARG A O 1
ATOM 1252 N N . SER A 1 153 ? 13.958 -8.920 17.998 1.00 51.28 153 SER A N 1
ATOM 1253 C CA . SER A 1 153 ? 12.672 -8.673 18.670 1.00 51.28 153 SER A CA 1
ATOM 1254 C C . SER A 1 153 ? 11.884 -9.969 18.886 1.00 51.28 153 SER A C 1
ATOM 1256 O O . SER A 1 153 ? 11.329 -10.160 19.965 1.00 51.28 153 SER A O 1
ATOM 1258 N N . LEU A 1 154 ? 11.968 -10.920 17.948 1.00 48.09 154 LEU A N 1
ATOM 1259 C CA . LEU A 1 154 ? 11.474 -12.297 18.114 1.00 48.09 154 LEU A CA 1
ATOM 1260 C C . LEU A 1 154 ? 12.145 -13.040 19.282 1.00 48.09 154 LEU A C 1
ATOM 1262 O O . LEU A 1 154 ? 11.553 -13.920 19.898 1.00 48.09 154 LEU A O 1
ATOM 1266 N N . ARG A 1 155 ? 13.371 -12.653 19.653 1.00 54.25 155 ARG A N 1
ATOM 1267 C CA . ARG A 1 155 ? 14.083 -13.208 20.816 1.00 54.25 155 ARG A CA 1
ATOM 1268 C C . ARG A 1 155 ? 13.547 -12.693 22.159 1.00 54.25 155 ARG A C 1
ATOM 1270 O O . ARG A 1 155 ? 13.849 -13.288 23.192 1.00 54.25 155 ARG A O 1
ATOM 1277 N N . LEU A 1 156 ? 12.796 -11.588 22.153 1.00 56.09 156 LEU A N 1
ATOM 1278 C CA . LEU A 1 156 ? 12.219 -10.956 23.344 1.00 56.09 156 LEU A CA 1
ATOM 1279 C C . LEU A 1 156 ? 10.760 -11.365 23.589 1.00 56.09 156 LEU A C 1
ATOM 1281 O O . LEU A 1 156 ? 10.286 -11.241 24.719 1.00 56.09 156 LEU A O 1
ATOM 1285 N N . SER A 1 157 ? 10.065 -11.929 22.594 1.00 54.19 157 SER A N 1
ATOM 1286 C CA . SER A 1 157 ? 8.778 -12.593 22.814 1.00 54.19 157 SER A CA 1
ATOM 1287 C C . SER A 1 157 ? 9.008 -13.947 23.492 1.00 54.19 157 SER A C 1
ATOM 1289 O O . SER A 1 157 ? 9.136 -14.982 22.844 1.00 54.19 157 SER A O 1
ATOM 1291 N N . LYS A 1 158 ? 9.061 -13.945 24.826 1.00 51.31 158 LYS A N 1
ATOM 1292 C CA . LYS A 1 158 ? 9.143 -15.122 25.718 1.00 51.31 158 LYS A CA 1
ATOM 1293 C C . LYS A 1 158 ? 7.922 -16.073 25.654 1.00 51.31 158 LYS A C 1
ATOM 1295 O O . LYS A 1 158 ? 7.683 -16.809 26.601 1.00 51.31 158 LYS A O 1
ATOM 1300 N N . VAL A 1 159 ? 7.139 -16.051 24.576 1.00 53.69 159 VAL A N 1
ATOM 1301 C CA . VAL A 1 159 ? 5.821 -16.711 24.486 1.00 53.69 159 VAL A CA 1
ATOM 1302 C C . VAL A 1 159 ? 5.879 -18.073 23.764 1.00 53.69 159 VAL A C 1
ATOM 1304 O O . VAL A 1 159 ? 4.885 -18.784 23.727 1.00 53.69 159 VAL A O 1
ATOM 1307 N N . GLY A 1 160 ? 7.035 -18.487 23.233 1.00 57.03 160 GLY A N 1
ATOM 1308 C CA . GLY A 1 160 ? 7.195 -19.779 22.548 1.00 57.03 160 GLY A CA 1
ATOM 1309 C C . GLY A 1 160 ? 7.860 -20.855 23.410 1.00 57.03 160 GLY A C 1
ATOM 1310 O O . GLY A 1 160 ? 8.881 -20.595 24.051 1.00 57.03 160 GLY A O 1
ATOM 1311 N N . ASP A 1 161 ? 7.294 -22.063 23.388 1.00 72.69 161 ASP A N 1
ATOM 1312 C CA . ASP A 1 161 ? 7.842 -23.283 23.990 1.00 72.69 161 ASP A CA 1
ATOM 1313 C C . ASP A 1 161 ? 9.286 -23.559 23.510 1.00 72.69 161 ASP A C 1
ATOM 1315 O O . ASP A 1 161 ? 9.672 -23.165 22.404 1.00 72.69 161 ASP A O 1
ATOM 1319 N N . LYS A 1 162 ? 10.117 -24.225 24.325 1.00 76.19 162 LYS A N 1
ATOM 1320 C CA . LYS A 1 162 ? 11.551 -24.459 24.031 1.00 76.19 162 LYS A CA 1
ATOM 1321 C C . LYS A 1 162 ? 11.776 -25.154 22.686 1.00 76.19 162 LYS A C 1
ATOM 1323 O O . LYS A 1 162 ? 12.814 -24.922 22.062 1.00 76.19 162 LYS A O 1
ATOM 1328 N N . ASP A 1 163 ? 10.813 -25.954 22.246 1.00 76.00 163 ASP A N 1
ATOM 1329 C CA . ASP A 1 163 ? 10.875 -26.683 20.983 1.00 76.00 163 ASP A CA 1
ATOM 1330 C C . ASP A 1 163 ? 10.664 -25.763 19.772 1.00 76.00 163 ASP A C 1
ATOM 1332 O O . ASP A 1 163 ? 11.472 -25.794 18.844 1.00 76.00 163 ASP A O 1
ATOM 1336 N N . THR A 1 164 ? 9.724 -24.810 19.841 1.00 70.81 164 THR A N 1
ATOM 1337 C CA . THR A 1 164 ? 9.514 -23.806 18.771 1.00 70.81 164 THR A CA 1
ATOM 1338 C C . THR A 1 164 ? 10.750 -22.934 18.528 1.00 70.81 164 THR A C 1
ATOM 1340 O O . THR A 1 164 ? 11.026 -22.493 17.412 1.00 70.81 164 THR A O 1
ATOM 1343 N N . ARG A 1 165 ? 11.555 -22.714 19.574 1.00 65.56 165 ARG A N 1
ATOM 1344 C CA . ARG A 1 165 ? 12.800 -21.950 19.475 1.00 65.56 165 ARG A CA 1
ATOM 1345 C C . ARG A 1 165 ? 13.907 -22.721 18.755 1.00 65.56 165 ARG A C 1
ATOM 1347 O O . ARG A 1 165 ? 14.687 -22.099 18.036 1.00 65.56 165 ARG A O 1
ATOM 1354 N N . LYS A 1 166 ? 13.996 -24.041 18.948 1.00 78.38 166 LYS A N 1
ATOM 1355 C CA . LYS A 1 166 ? 14.984 -24.877 18.247 1.00 78.38 166 LYS A CA 1
ATOM 1356 C C . LYS A 1 166 ? 14.673 -24.952 16.757 1.00 78.38 166 LYS A C 1
ATOM 1358 O O . LYS A 1 166 ? 15.579 -24.764 15.953 1.00 78.38 166 LYS A O 1
ATOM 1363 N N . GLU A 1 167 ? 13.400 -25.126 16.417 1.00 71.31 167 GLU A N 1
ATOM 1364 C CA . GLU A 1 167 ? 12.926 -25.161 15.034 1.00 71.31 167 GLU A CA 1
ATOM 1365 C C . GLU A 1 167 ? 13.189 -23.827 14.317 1.00 71.31 167 GLU A C 1
ATOM 1367 O O . GLU A 1 167 ? 13.788 -23.798 13.243 1.00 71.31 167 GLU A O 1
ATOM 1372 N N . ALA A 1 168 ? 12.884 -22.693 14.959 1.00 66.38 168 ALA A N 1
ATOM 1373 C CA . ALA A 1 168 ? 13.201 -21.376 14.406 1.00 66.38 168 ALA A CA 1
ATOM 1374 C C . ALA A 1 168 ? 14.716 -21.157 14.202 1.00 66.38 168 ALA A C 1
ATOM 1376 O O . ALA A 1 168 ? 15.131 -20.584 13.194 1.00 66.38 168 ALA A O 1
ATOM 1377 N N . GLU A 1 169 ? 15.566 -21.610 15.132 1.00 75.88 169 GLU A N 1
ATOM 1378 C CA . GLU A 1 169 ? 17.027 -21.518 14.983 1.00 75.88 169 GLU A CA 1
ATOM 1379 C C . GLU A 1 169 ? 17.559 -22.402 13.842 1.00 75.88 169 GLU A C 1
ATOM 1381 O O . GLU A 1 169 ? 18.542 -22.034 13.192 1.00 75.88 169 GLU A O 1
ATOM 1386 N N . GLU A 1 170 ? 16.923 -23.541 13.579 1.00 78.19 170 GLU A N 1
ATOM 1387 C CA . GLU A 1 170 ? 17.272 -24.436 12.476 1.00 78.19 170 GLU A CA 1
ATOM 1388 C C . GLU A 1 170 ? 16.879 -23.838 11.121 1.00 78.19 170 GLU A C 1
ATOM 1390 O O . GLU A 1 170 ? 17.735 -23.726 10.241 1.00 78.19 170 GLU A O 1
ATOM 1395 N N . VAL A 1 171 ? 15.660 -23.300 11.006 1.00 69.12 171 VAL A N 1
ATOM 1396 C CA . VAL A 1 171 ? 15.186 -22.583 9.808 1.00 69.12 171 VAL A CA 1
ATOM 1397 C C . VAL A 1 171 ? 16.067 -21.367 9.501 1.00 69.12 171 VAL A C 1
ATOM 1399 O O . VAL A 1 171 ? 16.426 -21.124 8.345 1.00 69.12 171 VAL A O 1
ATOM 1402 N N . ILE A 1 172 ? 16.493 -20.611 10.521 1.00 68.62 172 ILE A N 1
ATOM 1403 C CA . ILE A 1 172 ? 17.420 -19.479 10.341 1.00 68.62 172 ILE A CA 1
ATOM 1404 C C . ILE A 1 172 ? 18.786 -19.966 9.833 1.00 68.62 172 ILE A C 1
ATOM 1406 O O . ILE A 1 172 ? 19.368 -19.362 8.931 1.00 68.62 172 ILE A O 1
ATOM 1410 N N . LYS A 1 173 ? 19.317 -21.072 10.367 1.00 78.19 173 LYS A N 1
ATOM 1411 C CA . LYS A 1 173 ? 20.602 -21.626 9.905 1.00 78.19 173 LYS A CA 1
ATOM 1412 C C . LYS A 1 173 ? 20.518 -22.162 8.480 1.00 78.19 173 LYS A C 1
ATOM 1414 O O . LYS A 1 173 ? 21.480 -22.021 7.722 1.00 78.19 173 LYS A O 1
ATOM 1419 N N . GLU A 1 174 ? 19.406 -22.786 8.115 1.00 77.19 174 GLU A N 1
ATOM 1420 C CA . GLU A 1 174 ? 19.184 -23.310 6.771 1.00 77.19 174 GLU A CA 1
ATOM 1421 C C . GLU A 1 174 ? 19.040 -22.176 5.750 1.00 77.19 174 GLU A C 1
ATOM 1423 O O . GLU A 1 174 ? 19.728 -22.173 4.727 1.00 77.19 174 GLU A O 1
ATOM 1428 N N . THR A 1 175 ? 18.26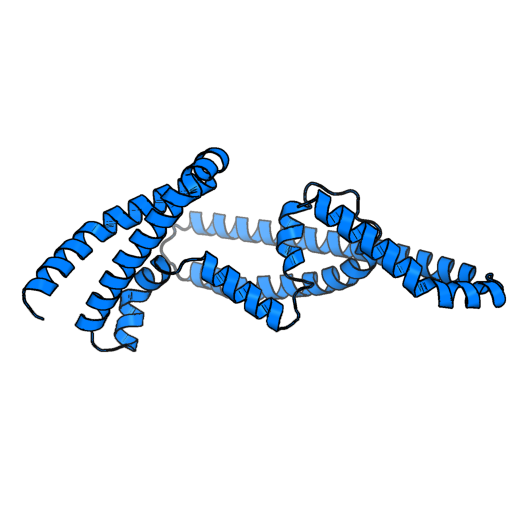4 -21.141 6.079 1.00 64.94 175 THR A N 1
ATOM 1429 C CA . THR A 1 175 ? 18.141 -19.936 5.244 1.00 64.94 175 THR A CA 1
ATOM 1430 C C . THR A 1 175 ? 19.465 -19.176 5.114 1.00 64.94 175 THR A C 1
ATOM 1432 O O . THR A 1 175 ? 19.818 -18.760 4.009 1.00 64.94 175 THR A O 1
ATOM 1435 N N . GLU A 1 176 ? 20.272 -19.064 6.178 1.00 70.88 176 GLU A N 1
ATOM 1436 C CA . GLU A 1 176 ? 21.624 -18.487 6.097 1.00 70.88 176 GLU A CA 1
ATOM 1437 C C . GLU A 1 176 ? 22.558 -19.295 5.181 1.00 70.88 176 GLU A C 1
ATOM 1439 O O . GLU A 1 176 ? 23.341 -18.716 4.418 1.00 70.88 176 GLU A O 1
ATOM 1444 N N . LYS A 1 177 ? 22.499 -20.633 5.236 1.00 81.75 177 LYS A N 1
ATOM 1445 C CA . LYS A 1 177 ? 23.277 -21.511 4.346 1.00 81.75 177 LYS A CA 1
ATOM 1446 C C . LYS A 1 177 ? 22.814 -21.380 2.893 1.00 81.75 177 LYS A C 1
ATOM 1448 O O . LYS A 1 177 ? 23.659 -21.240 2.006 1.00 81.75 177 LYS A O 1
ATOM 1453 N N . GLY A 1 178 ? 21.502 -21.355 2.657 1.00 73.94 178 GLY A N 1
ATOM 1454 C CA . GLY A 1 178 ? 20.906 -21.132 1.339 1.00 73.94 178 GLY A CA 1
ATOM 1455 C C . GLY A 1 178 ? 21.341 -19.797 0.735 1.00 73.94 178 GLY A C 1
ATOM 1456 O O . GLY A 1 178 ? 21.867 -19.760 -0.378 1.00 73.94 178 GLY A O 1
ATOM 1457 N N . ALA A 1 179 ? 21.254 -18.712 1.508 1.00 63.44 179 ALA A N 1
ATOM 1458 C CA . ALA A 1 179 ? 21.697 -17.385 1.086 1.00 63.44 179 ALA A CA 1
ATOM 1459 C C . ALA A 1 179 ? 23.195 -17.350 0.739 1.00 63.44 179 ALA A C 1
ATOM 1461 O O . ALA A 1 179 ? 23.580 -16.799 -0.294 1.00 63.44 179 ALA A O 1
ATOM 1462 N N . LYS A 1 180 ? 24.058 -17.987 1.545 1.00 77.94 180 LYS A N 1
ATOM 1463 C CA . LYS A 1 180 ? 25.504 -18.075 1.260 1.00 77.94 180 LYS A CA 1
ATOM 1464 C C . LYS A 1 180 ? 25.789 -18.815 -0.048 1.00 77.94 180 LYS A C 1
ATOM 1466 O O . LYS A 1 180 ? 26.653 -18.379 -0.811 1.00 77.94 180 LYS A O 1
ATOM 1471 N N . ASN A 1 181 ? 25.059 -19.892 -0.327 1.00 81.88 181 ASN A N 1
ATOM 1472 C CA . ASN A 1 181 ? 25.204 -20.648 -1.570 1.00 81.88 181 ASN A CA 1
ATOM 1473 C C . ASN A 1 181 ? 24.751 -19.834 -2.790 1.00 81.88 181 ASN A C 1
ATOM 1475 O O . ASN A 1 181 ? 25.466 -19.801 -3.793 1.00 81.88 181 ASN A O 1
ATOM 1479 N N . ILE A 1 182 ? 23.631 -19.110 -2.687 1.00 66.19 182 ILE A N 1
ATOM 1480 C CA . ILE A 1 182 ? 23.139 -18.217 -3.748 1.00 66.19 182 ILE A CA 1
ATOM 1481 C C . ILE A 1 182 ? 24.149 -17.098 -4.027 1.00 66.19 182 ILE A C 1
ATOM 1483 O O . ILE A 1 182 ? 24.481 -16.859 -5.188 1.00 66.19 182 ILE A O 1
ATOM 1487 N N . ILE A 1 183 ? 24.704 -16.469 -2.983 1.00 70.62 183 ILE A N 1
ATOM 1488 C CA . ILE A 1 183 ? 25.731 -15.418 -3.108 1.00 70.62 183 ILE A CA 1
ATOM 1489 C C . ILE A 1 183 ? 27.005 -15.964 -3.766 1.00 70.62 183 ILE A C 1
ATOM 1491 O O . ILE A 1 183 ? 27.630 -15.294 -4.588 1.00 70.62 183 ILE A O 1
ATOM 1495 N N . LYS A 1 184 ? 27.421 -17.186 -3.414 1.00 83.25 184 LYS A N 1
ATOM 1496 C CA . LYS A 1 184 ? 28.599 -17.816 -4.021 1.00 83.25 184 LYS A CA 1
ATOM 1497 C C . LYS A 1 184 ? 28.364 -18.098 -5.506 1.00 83.25 184 LYS A C 1
ATOM 1499 O O . LYS A 1 184 ? 29.236 -17.792 -6.313 1.00 83.25 184 LYS A O 1
ATOM 1504 N N . LYS A 1 185 ? 27.187 -18.621 -5.864 1.00 79.56 185 LYS A N 1
ATOM 1505 C CA . LYS A 1 185 ? 26.817 -18.932 -7.251 1.00 79.56 185 LYS A CA 1
ATOM 1506 C C . LYS A 1 185 ? 26.718 -17.669 -8.111 1.00 79.56 185 LYS A C 1
ATOM 1508 O O . LYS A 1 185 ? 27.308 -17.633 -9.185 1.00 79.56 185 LYS A O 1
ATOM 1513 N N . THR A 1 186 ? 26.082 -16.607 -7.612 1.00 67.31 186 THR A N 1
ATOM 1514 C CA . THR A 1 186 ? 26.019 -15.310 -8.317 1.00 67.31 186 THR A CA 1
ATOM 1515 C C . THR A 1 186 ? 27.396 -14.678 -8.499 1.00 67.31 186 THR A C 1
ATOM 1517 O O . THR A 1 186 ? 27.681 -14.165 -9.576 1.00 67.31 186 THR A O 1
ATOM 1520 N N . LYS A 1 187 ? 28.302 -14.775 -7.514 1.00 78.88 187 LYS A N 1
ATOM 1521 C CA . LYS A 1 187 ? 29.693 -14.310 -7.676 1.00 78.88 187 LYS A CA 1
ATOM 1522 C C . LYS A 1 187 ? 30.459 -15.061 -8.766 1.00 78.88 187 LYS A C 1
ATOM 1524 O O . LYS A 1 187 ? 31.303 -14.454 -9.421 1.00 78.88 187 LYS A O 1
ATOM 1529 N N . THR A 1 188 ? 30.213 -16.357 -8.942 1.00 84.62 188 THR A N 1
ATOM 1530 C CA . THR A 1 188 ? 30.842 -17.136 -10.019 1.00 84.62 188 THR A CA 1
ATOM 1531 C C . THR A 1 188 ? 30.303 -16.712 -11.382 1.00 84.62 188 THR A C 1
ATOM 1533 O O . THR A 1 188 ? 31.100 -16.373 -12.250 1.00 84.62 188 THR A O 1
ATOM 1536 N N . ILE A 1 189 ? 28.976 -16.615 -11.524 1.00 72.81 189 ILE A N 1
ATOM 1537 C CA . ILE A 1 189 ? 28.316 -16.186 -12.769 1.00 72.81 189 ILE A CA 1
ATOM 1538 C C . ILE A 1 189 ? 28.774 -14.777 -13.169 1.00 72.81 189 ILE A C 1
ATOM 1540 O O . ILE A 1 189 ? 29.140 -14.547 -14.316 1.00 72.81 189 ILE A O 1
ATOM 1544 N N . ALA A 1 190 ? 28.848 -13.844 -12.215 1.00 67.81 190 ALA A N 1
ATOM 1545 C CA . ALA A 1 190 ? 29.329 -12.489 -12.482 1.00 67.81 190 ALA A CA 1
ATOM 1546 C C . ALA A 1 190 ? 30.781 -12.471 -12.996 1.00 67.81 190 ALA A C 1
ATOM 1548 O O . ALA A 1 190 ? 31.103 -11.712 -13.905 1.00 67.81 190 ALA A O 1
ATOM 1549 N N . LYS A 1 191 ? 31.658 -13.330 -12.455 1.00 81.62 191 LYS A N 1
ATOM 1550 C CA . LYS A 1 191 ? 33.049 -13.453 -12.924 1.00 81.62 191 LYS A CA 1
ATOM 1551 C C . LYS A 1 191 ? 33.156 -14.068 -14.318 1.00 81.62 191 LYS A C 1
ATOM 1553 O O . LYS A 1 191 ? 34.088 -13.731 -15.044 1.00 81.62 191 LYS A O 1
ATOM 1558 N N . GLU A 1 192 ? 32.268 -14.992 -14.667 1.00 82.56 192 GLU A N 1
ATOM 1559 C CA . GLU A 1 192 ? 32.208 -15.584 -16.008 1.00 82.56 192 GLU A CA 1
ATOM 1560 C C . GLU A 1 192 ? 31.722 -14.551 -17.027 1.00 82.56 192 GLU A C 1
ATOM 1562 O O . GLU A 1 192 ? 32.437 -14.278 -17.991 1.00 82.56 192 GLU A O 1
ATOM 1567 N N . ALA A 1 193 ? 30.619 -13.859 -16.734 1.00 66.44 193 ALA A N 1
ATOM 1568 C CA . ALA A 1 193 ? 30.104 -12.776 -17.570 1.00 66.44 193 ALA A CA 1
ATOM 1569 C C . ALA A 1 193 ? 31.141 -11.654 -17.775 1.00 66.44 193 ALA A C 1
ATOM 1571 O O . ALA A 1 193 ? 31.345 -11.179 -18.890 1.00 66.44 193 ALA A O 1
ATOM 1572 N N . GLU A 1 194 ? 31.874 -11.260 -16.727 1.00 71.56 194 GLU A N 1
ATOM 1573 C CA . GLU A 1 194 ? 32.923 -10.237 -16.838 1.00 71.56 194 GLU A CA 1
ATOM 1574 C C . GLU A 1 194 ? 34.058 -10.665 -17.787 1.00 71.56 194 GLU A C 1
ATOM 1576 O O . GLU A 1 194 ? 34.600 -9.840 -18.531 1.00 71.56 194 GLU A O 1
ATOM 1581 N N . LYS A 1 195 ? 34.425 -11.953 -17.790 1.00 86.62 195 LYS A N 1
ATOM 1582 C CA . LYS A 1 195 ? 35.435 -12.490 -18.714 1.00 86.62 195 LYS A CA 1
ATOM 1583 C C . LYS A 1 195 ? 34.934 -12.485 -20.154 1.00 86.62 195 LYS A C 1
ATOM 1585 O O . LYS A 1 195 ? 35.687 -12.080 -21.038 1.00 86.62 195 LYS A O 1
ATOM 1590 N N . GLU A 1 196 ? 33.693 -12.897 -20.389 1.00 74.31 196 GLU A N 1
ATOM 1591 C CA . GLU A 1 196 ? 33.089 -12.895 -21.725 1.00 74.31 196 GLU A CA 1
ATOM 1592 C C . GLU A 1 196 ? 32.996 -11.477 -22.295 1.00 74.31 196 GLU A C 1
ATOM 1594 O O . GLU A 1 196 ? 33.445 -11.229 -23.415 1.00 74.31 196 GLU A O 1
ATOM 1599 N N . ILE A 1 197 ? 32.551 -10.510 -21.487 1.00 67.81 197 ILE A N 1
ATOM 1600 C CA . ILE A 1 197 ? 32.486 -9.095 -21.875 1.00 67.81 197 ILE A CA 1
ATOM 1601 C C . ILE A 1 197 ? 33.879 -8.556 -22.208 1.00 67.81 197 ILE A C 1
ATOM 1603 O O . ILE A 1 197 ? 34.055 -7.873 -23.217 1.00 67.81 197 ILE A O 1
ATOM 1607 N N . LYS A 1 198 ? 34.899 -8.867 -21.396 1.00 79.31 198 LYS A N 1
ATOM 1608 C CA . LYS A 1 198 ? 36.282 -8.436 -21.665 1.00 79.31 198 LYS A CA 1
ATOM 1609 C C . LYS A 1 198 ? 36.807 -8.983 -22.992 1.00 79.31 198 LYS A C 1
ATOM 1611 O O . LYS A 1 198 ? 37.479 -8.246 -23.716 1.00 79.31 198 LYS A O 1
ATOM 1616 N N . THR A 1 199 ? 36.490 -10.233 -23.319 1.00 85.38 199 THR A N 1
ATOM 1617 C CA . THR A 1 199 ? 36.859 -10.850 -24.599 1.00 85.38 199 THR A CA 1
ATOM 1618 C C . THR A 1 199 ? 36.130 -10.175 -25.760 1.00 85.38 199 THR A C 1
ATOM 1620 O O . THR A 1 199 ? 36.789 -9.689 -26.679 1.00 85.38 199 THR A O 1
ATOM 1623 N N . ALA A 1 200 ? 34.809 -10.004 -25.667 1.00 72.50 200 ALA A N 1
ATOM 1624 C CA . ALA A 1 200 ? 34.000 -9.352 -26.698 1.00 72.50 200 ALA A CA 1
ATOM 1625 C C . ALA A 1 200 ? 34.420 -7.891 -26.950 1.00 72.50 200 ALA A C 1
ATOM 1627 O O . ALA A 1 200 ? 34.537 -7.452 -28.093 1.00 72.50 200 ALA A O 1
ATOM 1628 N N . VAL A 1 201 ? 34.729 -7.127 -25.895 1.00 73.38 201 VAL A N 1
ATOM 1629 C CA . VAL A 1 201 ? 35.234 -5.746 -26.016 1.00 73.38 201 VAL A CA 1
ATOM 1630 C C . VAL A 1 201 ? 36.603 -5.712 -26.697 1.00 73.38 201 VAL A C 1
ATOM 1632 O O . VAL A 1 201 ? 36.884 -4.798 -27.476 1.00 73.38 201 VAL A O 1
ATOM 1635 N N . LYS A 1 202 ? 37.473 -6.688 -26.416 1.00 85.44 202 LYS A N 1
ATOM 1636 C CA . LYS A 1 202 ? 38.784 -6.787 -27.065 1.00 85.44 202 LYS A CA 1
ATOM 1637 C C . LYS A 1 202 ? 38.632 -7.089 -28.558 1.00 85.44 202 LYS A C 1
ATOM 1639 O O . LYS A 1 202 ? 39.268 -6.418 -29.366 1.00 85.44 202 LYS A O 1
ATOM 1644 N N . GLU A 1 203 ? 37.758 -8.024 -28.918 1.00 81.81 203 GLU A N 1
ATOM 1645 C CA . GLU A 1 203 ? 37.438 -8.352 -30.312 1.00 81.81 203 GLU A CA 1
ATOM 1646 C C . GLU A 1 203 ? 36.826 -7.159 -31.056 1.00 81.81 203 GLU A C 1
ATOM 1648 O O . GLU A 1 203 ? 37.279 -6.816 -32.148 1.00 81.81 203 GLU A O 1
ATOM 1653 N N . ALA A 1 204 ? 35.877 -6.452 -30.436 1.00 73.56 204 ALA A N 1
ATOM 1654 C CA . ALA A 1 204 ? 35.268 -5.254 -31.005 1.00 73.56 204 ALA A CA 1
ATOM 1655 C C . ALA A 1 204 ? 36.296 -4.138 -31.256 1.00 73.56 204 ALA A C 1
ATOM 1657 O O . ALA A 1 204 ? 36.266 -3.502 -32.309 1.00 73.56 204 ALA A O 1
ATOM 1658 N N . LYS A 1 205 ? 37.247 -3.925 -30.335 1.00 78.75 205 LYS A N 1
ATOM 1659 C CA . LYS A 1 205 ? 38.342 -2.956 -30.523 1.00 78.75 205 LYS A CA 1
ATOM 1660 C C . LYS A 1 205 ? 39.283 -3.349 -31.660 1.00 78.75 205 LYS A C 1
ATOM 1662 O O . LYS A 1 205 ? 39.746 -2.479 -32.393 1.00 78.75 205 LYS A O 1
ATOM 1667 N N . GLU A 1 206 ? 39.587 -4.636 -31.811 1.00 86.94 206 GLU A N 1
ATOM 1668 C CA . GLU A 1 206 ? 40.406 -5.126 -32.925 1.00 86.94 206 GLU A CA 1
ATOM 1669 C C . GLU A 1 206 ? 39.680 -4.986 -34.271 1.00 86.94 206 GLU A C 1
ATOM 1671 O O . GLU A 1 206 ? 40.295 -4.592 -35.262 1.00 86.94 206 GLU A O 1
ATOM 1676 N N . LEU A 1 207 ? 38.366 -5.220 -34.307 1.00 78.75 207 LEU A N 1
ATOM 1677 C CA . LEU A 1 207 ? 37.539 -4.944 -35.482 1.00 78.75 207 LEU A CA 1
ATOM 1678 C C . LEU A 1 207 ? 37.494 -3.446 -35.801 1.00 78.75 207 LEU A C 1
ATOM 1680 O O . LEU A 1 207 ? 37.696 -3.073 -36.952 1.00 78.75 207 LEU A O 1
ATOM 1684 N N . GLU A 1 208 ? 37.326 -2.578 -34.798 1.00 75.88 208 GLU A N 1
ATOM 1685 C CA . GLU A 1 208 ? 37.302 -1.121 -34.979 1.00 75.88 208 GLU A CA 1
ATOM 1686 C C . GLU A 1 208 ? 38.598 -0.589 -35.613 1.00 75.88 208 GLU A C 1
ATOM 1688 O O . GLU A 1 208 ? 38.552 0.298 -36.466 1.00 75.88 208 GLU A O 1
ATOM 1693 N N . LYS A 1 209 ? 39.757 -1.154 -35.246 1.00 87.44 209 LYS A N 1
ATOM 1694 C CA . LYS A 1 209 ? 41.054 -0.799 -35.847 1.00 87.44 209 LYS A CA 1
ATOM 1695 C C . LYS A 1 209 ? 41.157 -1.182 -37.326 1.00 87.44 209 LYS A C 1
ATOM 1697 O O . LYS A 1 209 ? 41.886 -0.522 -38.062 1.00 87.44 209 LYS A O 1
ATOM 1702 N N . LYS A 1 210 ? 40.453 -2.233 -37.759 1.00 89.69 210 LYS A N 1
ATOM 1703 C CA . LYS A 1 210 ? 40.451 -2.707 -39.154 1.00 89.69 210 LYS A CA 1
ATOM 1704 C C . LYS A 1 210 ? 39.511 -1.905 -40.059 1.00 89.69 210 LYS A C 1
ATOM 1706 O O . LYS A 1 210 ? 39.594 -2.047 -41.276 1.00 89.69 210 LYS A O 1
ATOM 1711 N N . ILE A 1 211 ? 38.638 -1.061 -39.502 1.00 84.44 211 ILE A N 1
ATOM 1712 C CA . ILE A 1 211 ? 37.689 -0.258 -40.283 1.00 84.44 211 ILE A CA 1
ATOM 1713 C C . ILE A 1 211 ? 38.417 0.933 -40.942 1.00 84.44 211 ILE A C 1
ATOM 1715 O O . ILE A 1 211 ? 39.005 1.762 -40.240 1.00 84.44 211 ILE A O 1
ATOM 1719 N N . PRO A 1 212 ? 38.349 1.088 -42.280 1.00 90.94 212 PRO A N 1
ATOM 1720 C CA . PRO A 1 212 ? 38.897 2.246 -42.983 1.00 90.94 212 PRO A CA 1
ATOM 1721 C C . PRO A 1 212 ? 38.314 3.580 -42.491 1.00 90.94 212 PRO A C 1
ATOM 1723 O O . PRO A 1 212 ? 37.122 3.691 -42.197 1.00 90.94 212 PRO A O 1
ATOM 1726 N N . ARG A 1 213 ? 39.136 4.642 -42.471 1.00 87.00 213 ARG A N 1
ATOM 1727 C CA . ARG A 1 213 ? 38.750 5.969 -41.939 1.00 87.00 213 ARG A CA 1
ATOM 1728 C C . ARG A 1 213 ? 37.476 6.551 -42.570 1.00 87.00 213 ARG A C 1
ATOM 1730 O O . ARG A 1 213 ? 36.693 7.177 -41.863 1.00 87.00 213 ARG A O 1
ATOM 1737 N N . HIS A 1 214 ? 37.249 6.325 -43.865 1.00 84.25 214 HIS A N 1
ATOM 1738 C CA . HIS A 1 214 ? 36.061 6.822 -44.568 1.00 84.25 214 HIS A CA 1
ATOM 1739 C C . HIS A 1 214 ? 34.770 6.116 -44.113 1.00 84.25 214 HIS A C 1
ATOM 1741 O O . HIS A 1 214 ? 33.747 6.772 -43.937 1.00 84.25 214 HIS A O 1
ATOM 1747 N N . ILE A 1 215 ? 34.830 4.812 -43.816 1.00 81.25 215 ILE A N 1
ATOM 1748 C CA . ILE A 1 215 ? 33.697 4.055 -43.254 1.00 81.25 215 ILE A CA 1
ATOM 1749 C C . ILE A 1 215 ? 33.436 4.487 -41.809 1.00 81.25 215 ILE A C 1
ATOM 1751 O O . ILE A 1 215 ? 32.287 4.643 -41.406 1.00 81.25 215 ILE A O 1
ATOM 1755 N N . LYS A 1 216 ? 34.494 4.756 -41.032 1.00 79.06 216 LYS A N 1
ATOM 1756 C CA . LYS A 1 216 ? 34.357 5.260 -39.658 1.00 79.06 216 LYS A CA 1
ATOM 1757 C C . LYS A 1 216 ? 33.635 6.611 -39.609 1.00 79.06 216 LYS A C 1
ATOM 1759 O O . LYS A 1 216 ? 32.797 6.818 -38.736 1.00 79.06 216 LYS A O 1
ATOM 1764 N N . ALA A 1 217 ? 33.927 7.500 -40.560 1.00 81.88 217 ALA A N 1
ATOM 1765 C CA . ALA A 1 217 ? 33.221 8.770 -40.701 1.00 81.88 217 ALA A CA 1
ATOM 1766 C C . ALA A 1 217 ? 31.741 8.554 -41.063 1.00 81.88 217 ALA A C 1
ATOM 1768 O O . ALA A 1 217 ? 30.876 9.115 -40.397 1.00 81.88 217 ALA A O 1
ATOM 1769 N N . ALA A 1 218 ? 31.437 7.689 -42.036 1.00 78.50 218 ALA A N 1
ATOM 1770 C CA . ALA A 1 218 ? 30.057 7.367 -42.411 1.00 78.50 218 ALA A CA 1
ATOM 1771 C C . ALA A 1 218 ? 29.249 6.784 -41.233 1.00 78.50 218 ALA A C 1
ATOM 1773 O O . ALA A 1 218 ? 28.158 7.264 -40.932 1.00 78.50 218 ALA A O 1
ATOM 1774 N N . LEU A 1 219 ? 29.829 5.834 -40.490 1.00 76.19 219 LEU A N 1
ATOM 1775 C CA . LEU A 1 219 ? 29.214 5.252 -39.293 1.00 76.19 219 LEU A CA 1
ATOM 1776 C C . LEU A 1 219 ? 28.974 6.286 -38.187 1.00 76.19 219 LEU A C 1
ATOM 1778 O O . LEU A 1 219 ? 27.984 6.189 -37.468 1.00 76.19 219 LEU A O 1
ATOM 1782 N N . PHE A 1 220 ? 29.850 7.284 -38.040 1.00 80.25 220 PHE A N 1
ATOM 1783 C CA . PHE A 1 220 ? 29.664 8.355 -37.060 1.00 80.25 220 PHE A CA 1
ATOM 1784 C C . PHE A 1 220 ? 28.449 9.233 -37.394 1.00 80.25 220 PHE A C 1
ATOM 1786 O O . PHE A 1 220 ? 27.682 9.575 -36.495 1.00 80.25 220 PHE A O 1
ATOM 1793 N N . TYR A 1 221 ? 28.233 9.535 -38.677 1.00 79.44 221 TYR A N 1
ATOM 1794 C CA . TYR A 1 221 ? 27.073 10.304 -39.139 1.00 79.44 221 TYR A CA 1
ATOM 1795 C C . TYR A 1 221 ? 25.768 9.495 -39.138 1.00 79.44 221 TYR A C 1
ATOM 1797 O O . TYR A 1 221 ? 24.701 10.058 -38.897 1.00 79.44 221 TYR A O 1
ATOM 1805 N N . GLU A 1 222 ? 25.826 8.179 -39.358 1.00 79.69 222 GLU A N 1
ATOM 1806 C CA . GLU A 1 222 ? 24.639 7.310 -39.328 1.00 79.69 222 GLU A CA 1
ATOM 1807 C C . GLU A 1 222 ? 24.258 6.817 -37.930 1.00 79.69 222 GLU A C 1
ATOM 1809 O O . GLU A 1 222 ? 23.108 6.432 -37.710 1.00 79.69 222 GLU A O 1
ATOM 1814 N N . LYS A 1 223 ? 25.177 6.879 -36.960 1.00 75.62 223 LYS A N 1
ATOM 1815 C CA . LYS A 1 223 ? 24.943 6.483 -35.565 1.00 75.62 223 LYS A CA 1
ATOM 1816 C C . LYS A 1 223 ? 23.609 6.983 -34.980 1.00 75.62 223 LYS A C 1
ATOM 1818 O O . LYS A 1 223 ? 22.909 6.153 -34.400 1.00 75.62 223 LYS A O 1
ATOM 1823 N N . PRO A 1 224 ? 23.203 8.263 -35.118 1.00 78.50 224 PRO A N 1
ATOM 1824 C CA . PRO A 1 224 ? 21.907 8.719 -34.612 1.00 78.50 224 PRO A CA 1
ATOM 1825 C C . PRO A 1 224 ? 20.714 8.016 -35.277 1.00 78.50 224 PRO A C 1
ATOM 1827 O O . PRO A 1 224 ? 19.794 7.614 -34.571 1.00 78.50 224 PRO A O 1
ATOM 1830 N N . LYS A 1 225 ? 20.754 7.773 -36.594 1.00 77.81 225 LYS A N 1
ATOM 1831 C CA . LYS A 1 225 ? 19.683 7.063 -37.319 1.00 77.81 225 LYS A CA 1
ATOM 1832 C C . LYS A 1 225 ? 19.595 5.592 -36.911 1.00 77.81 225 LYS A C 1
ATOM 1834 O O . LYS A 1 225 ? 18.503 5.051 -36.749 1.00 77.81 225 LYS A O 1
ATOM 1839 N N . ILE A 1 226 ? 20.745 4.946 -36.717 1.00 71.62 226 ILE A N 1
ATOM 1840 C CA . ILE A 1 226 ? 20.814 3.558 -36.245 1.00 71.62 226 ILE A CA 1
ATOM 1841 C C . ILE A 1 226 ? 20.255 3.465 -34.820 1.00 71.62 226 ILE A C 1
ATOM 1843 O O . ILE A 1 226 ? 19.423 2.601 -34.549 1.00 71.62 226 ILE A O 1
ATOM 1847 N N . MET A 1 227 ? 20.646 4.381 -33.927 1.00 65.69 227 MET A N 1
ATOM 1848 C CA . MET A 1 227 ? 20.123 4.443 -32.557 1.00 65.69 227 MET A CA 1
ATOM 1849 C C . MET A 1 227 ? 18.615 4.699 -32.527 1.00 65.69 227 MET A C 1
ATOM 1851 O O . MET A 1 227 ? 17.906 4.060 -31.755 1.00 65.69 227 MET A O 1
ATOM 1855 N N . GLU A 1 228 ? 18.101 5.571 -33.393 1.00 80.31 228 GLU A N 1
ATOM 1856 C CA . GLU A 1 228 ? 16.665 5.819 -33.524 1.00 80.31 228 GLU A CA 1
ATOM 1857 C C . GLU A 1 228 ? 15.909 4.561 -33.981 1.00 80.31 228 GLU A C 1
ATOM 1859 O O . GLU A 1 228 ? 14.880 4.206 -33.406 1.00 80.31 228 GLU A O 1
ATOM 1864 N N . HIS A 1 229 ? 16.445 3.822 -34.958 1.00 73.25 229 HIS A N 1
ATOM 1865 C CA . HIS A 1 229 ? 15.841 2.575 -35.429 1.00 73.25 229 HIS A CA 1
ATOM 1866 C C . HIS A 1 229 ? 15.860 1.469 -34.361 1.00 73.25 229 HIS A C 1
ATOM 1868 O O . HIS A 1 229 ? 14.879 0.736 -34.204 1.00 73.25 229 HIS A O 1
ATOM 1874 N N . VAL A 1 230 ? 16.957 1.361 -33.605 1.00 68.00 230 VAL A N 1
ATOM 1875 C CA . VAL A 1 230 ? 17.079 0.433 -32.472 1.00 68.00 230 VAL A CA 1
ATOM 1876 C C . VAL A 1 230 ? 16.072 0.794 -31.382 1.00 68.00 230 VAL A C 1
ATOM 1878 O O . VAL A 1 230 ? 15.297 -0.068 -30.973 1.00 68.00 230 VAL A O 1
ATOM 1881 N N . ASN A 1 231 ? 15.989 2.068 -30.994 1.00 71.81 231 ASN A N 1
ATOM 1882 C CA . ASN A 1 231 ? 15.014 2.544 -30.012 1.00 71.81 231 ASN A CA 1
ATOM 1883 C C . ASN A 1 231 ? 13.572 2.302 -30.475 1.00 71.81 231 ASN A C 1
ATOM 1885 O O . ASN A 1 231 ? 12.740 1.849 -29.694 1.00 71.81 231 ASN A O 1
ATOM 1889 N N . LYS A 1 232 ? 13.273 2.504 -31.762 1.00 85.12 232 LYS A N 1
ATOM 1890 C CA . LYS A 1 232 ? 11.954 2.207 -32.337 1.00 85.12 232 LYS A CA 1
ATOM 1891 C C . LYS A 1 232 ? 11.615 0.715 -32.273 1.00 85.12 232 LYS A C 1
ATOM 1893 O O . LYS A 1 232 ? 10.478 0.365 -31.967 1.00 85.12 232 LYS A O 1
ATOM 1898 N N . LYS A 1 233 ? 12.580 -0.176 -32.534 1.00 75.94 233 LYS A N 1
ATOM 1899 C CA . LYS A 1 233 ? 12.393 -1.628 -32.364 1.00 75.94 233 LYS A CA 1
ATOM 1900 C C . LYS A 1 233 ? 12.192 -2.016 -30.901 1.00 75.94 233 LYS A C 1
ATOM 1902 O O . LYS A 1 233 ? 11.324 -2.841 -30.634 1.00 75.94 233 LYS A O 1
ATOM 1907 N N . ILE A 1 234 ? 12.952 -1.422 -29.981 1.00 66.44 234 ILE A N 1
ATOM 1908 C CA . ILE A 1 234 ? 12.794 -1.634 -28.536 1.00 66.44 234 ILE A CA 1
ATOM 1909 C C . ILE A 1 234 ? 11.392 -1.195 -28.094 1.00 66.44 234 ILE A C 1
ATOM 1911 O O . ILE A 1 234 ? 10.692 -1.969 -27.451 1.00 66.44 234 ILE A O 1
ATOM 1915 N N . ASN A 1 235 ? 10.929 -0.019 -28.523 1.00 77.38 235 ASN A N 1
ATOM 1916 C CA . ASN A 1 235 ? 9.590 0.477 -28.198 1.00 77.38 235 ASN A CA 1
ATOM 1917 C C . ASN A 1 235 ? 8.485 -0.416 -28.770 1.00 77.38 235 ASN A C 1
ATOM 1919 O O . ASN A 1 235 ? 7.582 -0.799 -28.039 1.00 77.38 235 ASN A O 1
ATOM 1923 N N . LYS A 1 236 ? 8.600 -0.841 -30.033 1.00 80.19 236 LYS A N 1
ATOM 1924 C CA . LYS A 1 236 ? 7.637 -1.763 -30.656 1.00 80.19 236 LYS A CA 1
ATOM 1925 C C . LYS A 1 236 ? 7.612 -3.144 -29.988 1.00 80.19 236 LYS A C 1
ATOM 1927 O O . LYS A 1 236 ? 6.603 -3.839 -30.037 1.00 80.19 236 LYS A O 1
ATOM 1932 N N . LEU A 1 237 ? 8.733 -3.578 -29.413 1.00 64.25 237 LEU A N 1
ATOM 1933 C CA . LEU A 1 237 ? 8.797 -4.794 -28.604 1.00 64.25 237 LEU A CA 1
ATOM 1934 C C . LEU A 1 237 ? 8.125 -4.587 -27.246 1.00 64.25 237 LEU A C 1
ATOM 1936 O O . LEU A 1 237 ? 7.370 -5.456 -26.837 1.00 64.25 237 LEU A O 1
ATOM 1940 N N . ASN A 1 238 ? 8.335 -3.441 -26.597 1.00 57.38 238 ASN A N 1
ATOM 1941 C CA . ASN A 1 238 ? 7.661 -3.098 -25.343 1.00 57.38 238 ASN A CA 1
ATOM 1942 C C . ASN A 1 238 ? 6.136 -2.962 -25.522 1.00 57.38 238 ASN A C 1
ATOM 1944 O O . ASN A 1 238 ? 5.391 -3.409 -24.663 1.00 57.38 238 ASN A O 1
ATOM 1948 N N . GLU A 1 239 ? 5.666 -2.425 -26.653 1.00 77.25 239 GLU A N 1
ATOM 1949 C CA . GLU A 1 239 ? 4.235 -2.349 -27.011 1.00 77.25 239 GLU A CA 1
ATOM 1950 C C . GLU A 1 239 ? 3.581 -3.713 -27.262 1.00 77.25 239 GLU A C 1
ATOM 1952 O O . GLU A 1 239 ? 2.363 -3.807 -27.251 1.00 77.25 239 GLU A O 1
ATOM 1957 N N . LYS A 1 240 ? 4.364 -4.761 -27.543 1.00 70.94 240 LYS A N 1
ATOM 1958 C CA . LYS A 1 240 ? 3.843 -6.130 -27.676 1.00 70.94 240 LYS A CA 1
ATOM 1959 C C . LYS A 1 240 ? 3.810 -6.892 -26.351 1.00 70.94 240 LYS A C 1
ATOM 1961 O O . LYS A 1 240 ? 3.173 -7.937 -26.296 1.00 70.94 240 LYS A O 1
ATOM 1966 N N . ILE A 1 241 ? 4.574 -6.426 -25.363 1.00 62.03 241 ILE A N 1
ATOM 1967 C CA . ILE A 1 241 ? 4.717 -7.052 -24.042 1.00 62.03 241 ILE A CA 1
ATOM 1968 C C . ILE A 1 241 ? 3.702 -6.458 -23.047 1.00 62.03 241 ILE A C 1
ATOM 1970 O O . ILE A 1 241 ? 3.317 -7.143 -22.104 1.00 62.03 241 ILE A O 1
ATOM 1974 N N . ASN A 1 242 ? 3.260 -5.214 -23.269 1.00 57.72 242 ASN A N 1
ATOM 1975 C CA . ASN A 1 242 ? 2.151 -4.571 -22.550 1.00 57.72 242 ASN A CA 1
ATOM 1976 C C . ASN A 1 242 ? 0.807 -4.836 -23.234 1.00 57.72 242 ASN A C 1
ATOM 1978 O O . ASN A 1 242 ? -0.204 -4.894 -22.504 1.00 57.72 242 ASN A O 1
#